Protein AF-A0A6I7NA90-F1 (afdb_monomer_lite)

Sequence (227 aa):
MLLPWTHQANHTLISDLLDDAAPRELIRLARLEPLLSAELITAANRLDPDDNGFDCLSVETALRQLGAASSLRLTQQLLGTRPVLNEPALVSLARKLTEQQTLLAKALTRHSAEMQASADVVRAAVSLSCIGELSVLCAIQNFINYGQHPDAAELPGLLKKYASEYGNQLKIRLKLPFPLRQLIGALFVLPKTQVHKDQIIMRIAALETGLSDNPSELVQLKRQIGQ

Radius of gyration: 17.65 Å; chains: 1; bounding box: 50×37×46 Å

Secondary structure (DSSP, 8-state):
----BS-HHHHHHHHHHGGG--HHHHHHHHHH-HHHHHHHHHHHTTS-SS-S-----SHHHHHHHHHHHHHHHHHHHHHHHSPBP-SHHHHHHHHHHHHHHHHHHHHHHHTGGG-SS-HHHHHHHHHTTTHHHHHHHHHHHHHHHTT----TTTHHHHHHHHHHHHHHHHHHHTT--HHHHHHHHHHH---SS---HHHHHHHHHHHHTTSS--HHHHHHHHHHHT-

Structure (mmCIF, N/CA/C/O backbone):
data_AF-A0A6I7NA90-F1
#
_entry.id   AF-A0A6I7NA90-F1
#
loop_
_atom_site.group_PDB
_atom_site.id
_atom_site.type_symbol
_atom_site.label_atom_id
_atom_site.label_alt_id
_atom_site.label_comp_id
_atom_site.label_asym_id
_atom_site.label_entity_id
_atom_site.label_seq_id
_atom_site.pdbx_PDB_ins_code
_atom_site.Cartn_x
_atom_site.Cartn_y
_atom_site.Cartn_z
_atom_site.occupancy
_atom_site.B_iso_or_equiv
_atom_site.auth_seq_id
_atom_site.auth_comp_id
_atom_site.auth_asym_id
_atom_site.auth_atom_id
_atom_site.pdbx_PDB_model_num
ATOM 1 N N . MET A 1 1 ? 4.470 -11.180 -8.366 1.00 62.78 1 MET A N 1
ATOM 2 C CA . MET A 1 1 ? 3.513 -10.249 -7.734 1.00 62.78 1 MET A CA 1
ATOM 3 C C . MET A 1 1 ? 3.334 -9.072 -8.678 1.00 62.78 1 MET A C 1
ATOM 5 O O . MET A 1 1 ? 4.317 -8.660 -9.279 1.00 62.78 1 MET A O 1
ATOM 9 N N . LEU A 1 2 ? 2.107 -8.591 -8.859 1.00 84.75 2 LEU A N 1
ATOM 10 C CA . LEU A 1 2 ? 1.766 -7.592 -9.873 1.00 84.75 2 LEU A CA 1
ATOM 11 C C . LEU A 1 2 ? 1.626 -6.209 -9.228 1.00 84.75 2 LEU A C 1
ATOM 13 O O . LEU A 1 2 ? 0.532 -5.679 -9.187 1.00 84.75 2 LEU A O 1
ATOM 17 N N . LEU A 1 3 ? 2.690 -5.645 -8.656 1.00 93.06 3 LEU A N 1
ATOM 18 C CA . LEU A 1 3 ? 2.708 -4.217 -8.306 1.00 93.06 3 LEU A CA 1
ATOM 19 C C . LEU A 1 3 ? 3.852 -3.547 -9.068 1.00 93.06 3 LEU A C 1
ATOM 21 O O . LEU A 1 3 ? 4.922 -4.157 -9.173 1.00 93.06 3 LEU A O 1
ATOM 25 N N . PRO A 1 4 ? 3.639 -2.346 -9.627 1.00 95.69 4 PRO A N 1
ATOM 26 C CA . PRO A 1 4 ? 4.673 -1.626 -10.343 1.00 95.69 4 PRO A CA 1
ATOM 27 C C . PRO A 1 4 ? 5.391 -0.648 -9.404 1.00 95.69 4 PRO A C 1
ATOM 29 O O . PRO A 1 4 ? 4.882 -0.309 -8.333 1.00 95.69 4 PRO A O 1
ATOM 32 N N . TRP A 1 5 ? 6.537 -0.139 -9.838 1.00 95.50 5 TRP A N 1
ATOM 33 C CA . TRP A 1 5 ? 7.051 1.121 -9.306 1.00 95.50 5 TRP A CA 1
ATOM 34 C C . TRP A 1 5 ? 6.184 2.264 -9.832 1.00 95.50 5 TRP A C 1
ATOM 36 O O . TRP A 1 5 ? 5.933 2.349 -11.040 1.00 95.50 5 TRP A O 1
ATOM 46 N N . THR A 1 6 ? 5.690 3.113 -8.931 1.00 91.38 6 THR A N 1
ATOM 47 C CA . THR A 1 6 ? 4.667 4.113 -9.282 1.00 91.38 6 THR A CA 1
ATOM 48 C C . THR A 1 6 ? 5.242 5.316 -10.024 1.00 91.38 6 THR A C 1
ATOM 50 O O . THR A 1 6 ? 4.579 5.869 -10.903 1.00 91.38 6 THR A O 1
ATOM 53 N N . HIS A 1 7 ? 6.489 5.682 -9.719 1.00 88.38 7 HIS A N 1
ATOM 54 C CA . HIS A 1 7 ? 7.184 6.808 -10.329 1.00 88.38 7 HIS A CA 1
ATOM 55 C C . HIS A 1 7 ? 8.626 6.441 -10.694 1.00 88.38 7 HIS A C 1
ATOM 57 O O . HIS A 1 7 ? 9.384 5.959 -9.853 1.00 88.38 7 HIS A O 1
ATOM 63 N N . GLN A 1 8 ? 9.044 6.764 -11.923 1.00 90.38 8 GLN A N 1
ATOM 64 C CA . GLN A 1 8 ? 10.434 6.588 -12.365 1.00 90.38 8 GLN A CA 1
ATOM 65 C C . GLN A 1 8 ? 11.430 7.319 -11.456 1.00 90.38 8 GLN A C 1
ATOM 67 O O . GLN A 1 8 ? 12.479 6.774 -11.138 1.00 90.38 8 GLN A O 1
ATOM 72 N N . ALA A 1 9 ? 11.077 8.515 -10.979 1.00 87.88 9 ALA A N 1
ATOM 73 C CA . ALA A 1 9 ? 11.925 9.282 -10.070 1.00 87.88 9 ALA A CA 1
ATOM 74 C C . ALA A 1 9 ? 12.187 8.548 -8.746 1.00 87.88 9 ALA A C 1
ATOM 76 O O . ALA A 1 9 ? 13.313 8.551 -8.261 1.00 87.88 9 ALA A O 1
ATOM 77 N N . ASN A 1 10 ? 11.173 7.886 -8.182 1.00 88.00 10 ASN A N 1
ATOM 78 C CA . ASN A 1 10 ? 11.336 7.101 -6.962 1.00 88.00 10 ASN A CA 1
ATOM 79 C C . ASN A 1 10 ? 12.145 5.827 -7.225 1.00 88.00 10 ASN A C 1
ATOM 81 O O . ASN A 1 10 ? 12.983 5.475 -6.405 1.00 88.00 10 ASN A O 1
ATOM 85 N N . HIS A 1 11 ? 11.934 5.158 -8.366 1.00 91.25 11 HIS A N 1
ATOM 86 C CA . HIS A 1 11 ? 12.733 3.993 -8.770 1.00 91.25 11 HIS A CA 1
ATOM 87 C C . HIS A 1 11 ? 14.224 4.340 -8.871 1.00 91.25 11 HIS A C 1
ATOM 89 O O . HIS A 1 11 ? 15.045 3.667 -8.253 1.00 91.25 11 HIS A O 1
ATOM 95 N N . THR A 1 12 ? 14.557 5.437 -9.558 1.00 90.31 12 THR A N 1
ATOM 96 C CA . THR A 1 12 ? 15.931 5.945 -9.669 1.00 90.31 12 THR A CA 1
ATOM 97 C C . THR A 1 12 ? 16.487 6.363 -8.309 1.00 90.31 12 THR A C 1
ATOM 99 O O . THR A 1 12 ? 17.549 5.894 -7.924 1.00 90.31 12 THR A O 1
ATOM 102 N N . LEU A 1 13 ? 15.732 7.142 -7.527 1.00 87.88 13 LEU A N 1
ATOM 103 C CA . LEU A 1 13 ? 16.136 7.557 -6.180 1.00 87.88 13 LEU A CA 1
ATOM 104 C C . LEU A 1 13 ? 16.454 6.362 -5.275 1.00 87.88 13 LEU A C 1
ATOM 106 O O . LEU A 1 13 ? 17.427 6.389 -4.533 1.00 87.88 13 LEU A O 1
ATOM 110 N N . ILE A 1 14 ? 15.626 5.317 -5.317 1.00 87.69 14 ILE A N 1
ATOM 111 C CA . ILE A 1 14 ? 15.854 4.094 -4.547 1.00 87.69 14 ILE A CA 1
ATOM 112 C C . ILE A 1 14 ? 17.108 3.390 -5.063 1.00 87.69 14 ILE A C 1
ATOM 114 O O . ILE A 1 14 ? 17.947 3.018 -4.254 1.00 87.69 14 ILE A O 1
ATOM 118 N N . SER A 1 15 ? 17.263 3.242 -6.379 1.00 88.56 15 SER A N 1
ATOM 119 C CA . SER A 1 15 ? 18.450 2.625 -6.980 1.00 88.56 15 SER A CA 1
ATOM 120 C C . SER A 1 15 ? 19.747 3.304 -6.540 1.00 88.56 15 SER A C 1
ATOM 122 O O . SER A 1 15 ? 20.683 2.610 -6.157 1.00 88.56 15 SER A O 1
ATOM 124 N N . ASP A 1 16 ? 19.783 4.635 -6.543 1.00 87.19 16 ASP A N 1
ATOM 125 C CA . ASP A 1 16 ? 20.988 5.412 -6.236 1.00 87.19 16 ASP A CA 1
ATOM 126 C C . ASP A 1 16 ? 21.360 5.372 -4.746 1.00 87.19 16 ASP A C 1
ATOM 128 O O . ASP A 1 16 ? 22.525 5.511 -4.385 1.00 87.19 16 ASP A O 1
ATOM 132 N N . LEU A 1 17 ? 20.372 5.202 -3.863 1.00 83.12 17 LEU A N 1
ATOM 133 C CA . LEU A 1 17 ? 20.575 5.271 -2.415 1.00 83.12 17 LEU A CA 1
ATOM 134 C C . LEU A 1 17 ? 20.867 3.918 -1.760 1.00 83.12 17 LEU A C 1
ATOM 136 O O . LEU A 1 17 ? 21.278 3.894 -0.601 1.00 83.12 17 LEU A O 1
ATOM 140 N N . LEU A 1 18 ? 20.615 2.798 -2.444 1.00 79.19 18 LEU A N 1
ATOM 141 C CA . LEU A 1 18 ? 20.608 1.477 -1.809 1.00 79.19 18 LEU A CA 1
ATOM 142 C C . LEU A 1 18 ? 21.973 1.025 -1.287 1.00 79.19 18 LEU A C 1
ATOM 144 O O . LEU A 1 18 ? 22.004 0.367 -0.251 1.00 79.19 18 LEU A O 1
ATOM 148 N N . ASP A 1 19 ? 23.074 1.377 -1.945 1.00 69.94 19 ASP A N 1
ATOM 149 C CA . ASP A 1 19 ? 24.389 0.826 -1.590 1.00 69.94 19 ASP A CA 1
ATOM 150 C C . ASP A 1 19 ? 24.858 1.234 -0.175 1.00 69.94 19 ASP A C 1
ATOM 152 O O . ASP A 1 19 ? 25.564 0.459 0.466 1.00 69.94 19 ASP A O 1
ATOM 156 N N . ASP A 1 20 ? 24.357 2.357 0.369 1.00 70.00 20 ASP A N 1
ATOM 157 C CA . ASP A 1 20 ? 24.701 2.884 1.705 1.00 70.00 20 ASP A CA 1
ATOM 158 C C . ASP A 1 20 ? 23.472 3.296 2.558 1.00 70.00 20 ASP A C 1
ATOM 160 O O . ASP A 1 20 ? 23.582 4.052 3.533 1.00 70.00 20 ASP A O 1
ATOM 164 N N . ALA A 1 21 ? 22.263 2.832 2.217 1.00 74.31 21 ALA A N 1
ATOM 165 C CA . ALA A 1 21 ? 21.035 3.309 2.860 1.00 74.31 21 ALA A CA 1
ATOM 166 C C . ALA A 1 21 ? 20.964 2.969 4.362 1.00 74.31 21 ALA A C 1
ATOM 168 O O . ALA A 1 21 ? 20.783 1.818 4.771 1.00 74.31 21 ALA A O 1
ATOM 169 N N . ALA A 1 22 ? 20.969 4.001 5.212 1.00 79.19 22 ALA A N 1
ATOM 170 C CA . ALA A 1 22 ? 20.632 3.849 6.624 1.00 79.19 22 ALA A CA 1
ATOM 171 C C . ALA A 1 22 ? 19.176 3.344 6.798 1.00 79.19 22 ALA A C 1
ATOM 173 O O . ALA A 1 22 ? 18.300 3.691 6.002 1.00 79.19 22 ALA A O 1
ATOM 174 N N . PRO A 1 23 ? 18.834 2.622 7.886 1.00 76.50 23 PRO A N 1
ATOM 175 C CA . PRO A 1 23 ? 17.478 2.093 8.096 1.00 76.50 23 PRO A CA 1
ATOM 176 C C . PRO A 1 23 ? 16.355 3.140 8.028 1.00 76.50 23 PRO A C 1
ATOM 178 O O . PRO A 1 23 ? 15.259 2.853 7.551 1.00 76.50 23 PRO A O 1
ATOM 181 N N . ARG A 1 24 ? 16.619 4.375 8.480 1.00 83.25 24 ARG A N 1
ATOM 182 C CA . ARG A 1 24 ? 15.657 5.489 8.391 1.00 83.25 24 ARG A CA 1
ATOM 183 C C . ARG A 1 24 ? 15.353 5.878 6.946 1.00 83.25 24 ARG A C 1
ATOM 185 O O . ARG A 1 24 ? 14.222 6.257 6.650 1.00 83.25 24 ARG A O 1
ATOM 192 N N . GLU A 1 25 ? 16.341 5.756 6.070 1.00 86.88 25 GLU A N 1
ATOM 193 C CA . GLU A 1 25 ? 16.185 6.048 4.654 1.00 86.88 25 GLU A CA 1
ATOM 194 C C . GLU A 1 25 ? 15.336 4.976 3.972 1.00 86.88 25 GLU A C 1
ATOM 196 O O . GLU A 1 25 ? 14.386 5.309 3.271 1.00 86.88 25 GLU A O 1
ATOM 201 N N . LEU A 1 26 ? 15.544 3.696 4.299 1.00 87.19 26 LEU A N 1
ATOM 202 C CA . LEU A 1 26 ? 14.676 2.614 3.822 1.00 87.19 26 LEU A CA 1
ATOM 203 C C . LEU A 1 26 ? 13.211 2.797 4.252 1.00 87.19 26 LEU A C 1
ATOM 205 O O . LEU A 1 26 ? 12.315 2.582 3.439 1.00 87.19 26 LEU A O 1
ATOM 209 N N . ILE A 1 27 ? 12.948 3.254 5.486 1.00 91.75 27 ILE A N 1
ATOM 210 C CA . ILE A 1 27 ? 11.581 3.599 5.926 1.00 91.75 27 ILE A CA 1
ATOM 211 C C . ILE A 1 27 ? 11.006 4.703 5.033 1.00 91.75 27 ILE A C 1
ATOM 213 O O . ILE A 1 27 ? 9.873 4.595 4.563 1.00 91.75 27 ILE A O 1
ATOM 217 N N . ARG A 1 28 ? 11.772 5.776 4.801 1.00 90.25 28 ARG A N 1
ATOM 218 C CA . ARG A 1 28 ? 11.338 6.910 3.976 1.00 90.25 28 ARG A CA 1
ATOM 219 C C . ARG A 1 28 ? 10.989 6.453 2.561 1.00 90.25 28 ARG A C 1
ATOM 221 O O . ARG A 1 28 ? 9.909 6.781 2.083 1.00 90.25 28 ARG A O 1
ATOM 228 N N . LEU A 1 29 ? 11.862 5.671 1.931 1.00 88.81 29 LEU A N 1
ATOM 229 C CA . LEU A 1 29 ? 11.676 5.139 0.582 1.00 88.81 29 LEU A CA 1
ATOM 230 C C . LEU A 1 29 ? 10.459 4.212 0.500 1.00 88.81 29 LEU A C 1
ATOM 232 O O . LEU A 1 29 ? 9.610 4.368 -0.373 1.00 88.81 29 LEU A O 1
ATOM 236 N N . ALA A 1 30 ? 10.312 3.299 1.456 1.00 91.88 30 ALA A N 1
ATOM 237 C CA . ALA A 1 30 ? 9.182 2.382 1.498 1.00 91.88 30 ALA A CA 1
ATOM 238 C C . ALA A 1 30 ? 7.838 3.091 1.702 1.00 91.88 30 ALA A C 1
ATOM 240 O O . ALA A 1 30 ? 6.838 2.670 1.125 1.00 91.88 30 ALA A O 1
ATOM 241 N N . ARG A 1 31 ? 7.802 4.197 2.456 1.00 90.25 31 ARG A N 1
ATOM 242 C CA . ARG A 1 31 ? 6.597 5.031 2.614 1.00 90.25 31 ARG A CA 1
ATOM 243 C C . ARG A 1 31 ? 6.181 5.753 1.328 1.00 90.25 31 ARG A C 1
ATOM 245 O O . ARG A 1 31 ? 5.022 6.145 1.234 1.00 90.25 31 ARG A O 1
ATOM 252 N N . LEU A 1 32 ? 7.099 5.952 0.382 1.00 87.00 32 LEU A N 1
ATOM 253 C CA . LEU A 1 32 ? 6.813 6.576 -0.915 1.00 87.00 32 LEU A CA 1
ATOM 254 C C . LEU A 1 32 ? 6.297 5.576 -1.953 1.00 87.00 32 LEU A C 1
ATOM 256 O O . LEU A 1 32 ? 5.638 5.986 -2.901 1.00 87.00 32 LEU A O 1
ATOM 260 N N . GLU A 1 33 ? 6.583 4.284 -1.779 1.00 92.94 33 GLU A N 1
ATOM 261 C CA . GLU A 1 33 ? 6.286 3.255 -2.775 1.00 92.94 33 GLU A CA 1
ATOM 262 C C . GLU A 1 33 ? 5.397 2.141 -2.201 1.00 92.94 33 GLU A C 1
ATOM 264 O O . GLU A 1 33 ? 5.873 1.299 -1.427 1.00 92.94 33 GLU A O 1
ATOM 269 N N . PRO A 1 34 ? 4.115 2.061 -2.616 1.00 94.31 34 PRO A N 1
ATOM 270 C CA . PRO A 1 34 ? 3.195 1.004 -2.191 1.00 94.31 34 PRO A CA 1
ATOM 271 C C . PRO A 1 34 ? 3.720 -0.411 -2.455 1.00 94.31 34 PRO A C 1
ATOM 273 O O . PRO A 1 34 ? 3.506 -1.306 -1.639 1.00 94.31 34 PRO A O 1
ATOM 276 N N . LEU A 1 35 ? 4.452 -0.605 -3.560 1.00 95.06 35 LEU A N 1
ATOM 277 C CA . LEU A 1 35 ? 5.147 -1.853 -3.882 1.00 95.06 35 LEU A CA 1
ATOM 278 C C . LEU A 1 35 ? 6.092 -2.279 -2.747 1.00 95.06 35 LEU A C 1
ATOM 280 O O . LEU A 1 35 ? 6.027 -3.415 -2.276 1.00 95.06 35 LEU A O 1
ATOM 284 N N . LEU A 1 36 ? 6.950 -1.361 -2.302 1.00 94.69 36 LEU A N 1
ATOM 285 C CA . LEU A 1 36 ? 7.955 -1.646 -1.286 1.00 94.69 36 LEU A CA 1
ATOM 286 C C . LEU A 1 36 ? 7.313 -1.810 0.098 1.00 94.69 36 LEU A C 1
ATOM 288 O O . LEU A 1 36 ? 7.648 -2.749 0.818 1.00 94.69 36 LEU A O 1
ATOM 292 N N . SER A 1 37 ? 6.329 -0.966 0.431 1.00 95.44 37 SER A N 1
ATOM 293 C CA . SER A 1 37 ? 5.504 -1.123 1.637 1.00 95.44 37 SER A CA 1
ATOM 294 C C . SER A 1 37 ? 4.868 -2.516 1.719 1.00 95.44 37 SER A C 1
ATOM 296 O O . SER A 1 37 ? 4.980 -3.193 2.742 1.00 95.44 37 SER A O 1
ATOM 298 N N . ALA A 1 38 ? 4.221 -2.959 0.635 1.00 95.50 38 ALA A N 1
ATOM 299 C CA . ALA A 1 38 ? 3.529 -4.241 0.572 1.00 95.50 38 ALA A CA 1
ATOM 300 C C . ALA A 1 38 ? 4.491 -5.419 0.751 1.00 95.50 38 ALA A C 1
ATOM 302 O O . ALA A 1 38 ? 4.221 -6.309 1.556 1.00 95.50 38 ALA A O 1
ATOM 303 N N . GLU A 1 39 ? 5.606 -5.431 0.018 1.00 95.31 39 GLU A N 1
ATOM 304 C CA . GLU A 1 39 ? 6.559 -6.546 0.030 1.00 95.31 39 GLU A CA 1
ATOM 305 C C . GLU A 1 39 ? 7.322 -6.640 1.352 1.00 95.31 39 GLU A C 1
ATOM 307 O O . GLU A 1 39 ? 7.506 -7.747 1.850 1.00 95.31 39 GLU A O 1
ATOM 312 N N . LEU A 1 40 ? 7.703 -5.518 1.974 1.00 95.44 40 LEU A N 1
ATOM 313 C CA . LEU A 1 40 ? 8.349 -5.537 3.293 1.00 95.44 40 LEU A CA 1
ATOM 314 C C . LEU A 1 40 ? 7.414 -6.110 4.361 1.00 95.44 40 LEU A C 1
ATOM 316 O O . LEU A 1 40 ? 7.795 -7.034 5.076 1.00 95.44 40 LEU A O 1
ATOM 320 N N . ILE A 1 41 ? 6.174 -5.616 4.430 1.00 95.19 41 ILE A N 1
ATOM 321 C CA . ILE A 1 41 ? 5.160 -6.133 5.362 1.00 95.19 41 ILE A CA 1
ATOM 322 C C . ILE A 1 41 ? 4.897 -7.622 5.098 1.00 95.19 41 ILE A C 1
ATOM 324 O O . ILE A 1 41 ? 4.843 -8.426 6.027 1.00 95.19 41 ILE A O 1
ATOM 328 N N . THR A 1 42 ? 4.777 -8.010 3.828 1.00 93.88 42 THR A N 1
ATOM 329 C CA . THR A 1 42 ? 4.560 -9.406 3.421 1.00 93.88 42 THR A CA 1
ATOM 330 C C . THR A 1 42 ? 5.726 -10.304 3.825 1.00 93.88 42 THR A C 1
ATOM 332 O O . THR A 1 42 ? 5.507 -11.403 4.327 1.00 93.88 42 THR A O 1
ATOM 335 N N . ALA A 1 43 ? 6.964 -9.869 3.587 1.00 94.00 43 ALA A N 1
ATOM 336 C CA . ALA A 1 43 ? 8.162 -10.633 3.906 1.00 94.00 43 ALA A CA 1
ATOM 337 C C . ALA A 1 43 ? 8.321 -10.810 5.418 1.00 94.00 43 ALA A C 1
ATOM 339 O O . ALA A 1 43 ? 8.608 -11.915 5.868 1.00 94.00 43 ALA A O 1
ATOM 340 N N . ALA A 1 44 ? 8.069 -9.755 6.195 1.00 93.12 44 ALA A N 1
ATOM 341 C CA . ALA A 1 44 ? 8.105 -9.807 7.652 1.00 93.12 44 ALA A CA 1
ATOM 342 C C . ALA A 1 44 ? 7.073 -10.806 8.207 1.00 93.12 44 ALA A C 1
ATOM 344 O O . ALA A 1 44 ? 7.426 -11.702 8.965 1.00 93.12 44 ALA A O 1
ATOM 345 N N . ASN A 1 45 ? 5.837 -10.758 7.702 1.00 90.81 45 ASN A N 1
ATOM 346 C CA . ASN A 1 45 ? 4.758 -11.698 8.038 1.00 90.81 45 ASN A CA 1
ATOM 347 C C . ASN A 1 45 ? 4.973 -13.140 7.522 1.00 90.81 45 ASN A C 1
ATOM 349 O O . ASN A 1 45 ? 4.106 -13.997 7.686 1.00 90.81 45 ASN A O 1
ATOM 353 N N . ARG A 1 46 ? 6.083 -13.424 6.833 1.00 88.38 46 ARG A N 1
ATOM 354 C CA . ARG A 1 46 ? 6.461 -14.776 6.388 1.00 88.38 46 ARG A CA 1
ATOM 355 C C . ARG A 1 46 ? 7.646 -15.353 7.160 1.00 88.38 46 ARG A C 1
ATOM 357 O O . ARG A 1 46 ? 7.958 -16.516 6.924 1.00 88.38 46 ARG A O 1
ATOM 364 N N . LEU A 1 47 ? 8.305 -14.568 8.015 1.00 84.56 47 LEU A N 1
ATOM 365 C CA . LEU A 1 47 ? 9.455 -15.034 8.795 1.00 84.56 47 LEU A CA 1
ATOM 366 C C . LEU A 1 47 ? 9.067 -16.101 9.819 1.00 84.56 47 LEU A C 1
ATOM 368 O O . LEU A 1 47 ? 9.829 -17.045 10.001 1.00 84.56 47 LEU A O 1
ATOM 372 N N . ASP A 1 48 ? 7.894 -15.962 10.435 1.00 71.31 48 ASP A N 1
ATOM 373 C CA . ASP A 1 48 ? 7.357 -16.930 11.385 1.00 71.31 48 ASP A CA 1
ATOM 374 C C . ASP A 1 48 ? 5.996 -17.438 10.881 1.00 71.31 48 ASP A C 1
ATOM 376 O O . ASP A 1 48 ? 4.990 -16.738 10.991 1.00 71.31 48 ASP A O 1
ATOM 380 N N . PRO A 1 49 ? 5.959 -18.591 10.192 1.00 62.72 49 PRO A N 1
ATOM 381 C CA . PRO A 1 49 ? 4.721 -19.155 9.670 1.00 62.72 49 PRO A CA 1
ATOM 382 C C . PRO A 1 49 ? 3.866 -19.848 10.741 1.00 62.72 49 PRO A C 1
ATOM 384 O O . PRO A 1 49 ? 2.707 -20.142 10.441 1.00 62.72 49 PRO A O 1
ATOM 387 N N . ASP A 1 50 ? 4.423 -20.117 11.928 1.00 61.78 50 ASP A N 1
ATOM 388 C CA . ASP A 1 50 ? 3.746 -20.824 13.022 1.00 61.78 50 ASP A CA 1
ATOM 389 C C . ASP A 1 50 ? 2.967 -19.857 13.929 1.00 61.78 50 ASP A C 1
ATOM 391 O O . ASP A 1 50 ? 1.991 -20.253 14.576 1.00 61.78 50 ASP A O 1
ATOM 395 N N . ASP A 1 51 ? 3.333 -18.572 13.918 1.00 57.16 51 ASP A N 1
ATOM 396 C CA . ASP A 1 51 ? 2.517 -17.510 14.488 1.00 57.16 51 ASP A CA 1
ATOM 397 C C . ASP A 1 51 ? 1.337 -17.197 13.549 1.00 57.16 51 ASP A C 1
ATOM 399 O O . ASP A 1 51 ? 1.455 -16.543 12.510 1.00 57.16 51 ASP A O 1
ATOM 403 N N . ASN A 1 52 ? 0.149 -17.700 13.896 1.00 54.53 52 ASN A N 1
ATOM 404 C CA . ASN A 1 52 ? -1.097 -17.410 13.175 1.00 54.53 52 ASN A CA 1
ATOM 405 C C . ASN A 1 52 ? -1.462 -15.904 13.184 1.00 54.53 52 ASN A C 1
ATOM 407 O O . ASN A 1 52 ? -2.416 -15.499 12.506 1.00 54.53 52 ASN A O 1
ATOM 411 N N . GLY A 1 53 ? -0.734 -15.078 13.943 1.00 54.19 53 GLY A N 1
ATOM 412 C CA . GLY A 1 53 ? -0.780 -13.625 13.901 1.00 54.19 53 GLY A CA 1
ATOM 413 C C . GLY A 1 53 ? 0.144 -13.067 12.822 1.00 54.19 53 GLY A C 1
ATOM 414 O O . GLY A 1 53 ? 1.334 -12.859 13.032 1.00 54.19 53 GLY A O 1
ATOM 415 N N . PHE A 1 54 ? -0.398 -12.752 11.642 1.00 66.88 54 PHE A N 1
ATOM 416 C CA . PHE A 1 54 ? 0.262 -11.778 10.769 1.00 66.88 54 PHE A CA 1
ATOM 417 C C . PHE A 1 54 ? 0.246 -10.419 11.487 1.00 66.88 54 PHE A C 1
ATOM 419 O O . PHE A 1 54 ? -0.686 -9.638 11.308 1.00 66.88 54 PHE A O 1
ATOM 426 N N . ASP A 1 55 ? 1.243 -10.159 12.330 1.00 83.44 55 ASP A N 1
ATOM 427 C CA . ASP A 1 55 ? 1.248 -9.030 13.269 1.00 83.44 55 ASP A CA 1
ATOM 428 C C . ASP A 1 55 ? 2.055 -7.832 12.764 1.00 83.44 55 ASP A C 1
ATOM 430 O O . ASP A 1 55 ? 2.014 -6.736 13.333 1.00 83.44 55 ASP A O 1
ATOM 434 N N . CYS A 1 56 ? 2.779 -7.987 11.655 1.00 92.81 56 CYS A N 1
ATOM 435 C CA . CYS A 1 56 ? 3.502 -6.880 11.057 1.00 92.81 56 CYS A CA 1
ATOM 436 C C . CYS A 1 56 ? 2.530 -5.954 10.316 1.00 92.81 56 CYS A C 1
ATOM 438 O O . CYS A 1 56 ? 2.176 -6.191 9.162 1.00 92.81 56 CYS A O 1
ATOM 440 N N . LEU A 1 57 ? 2.081 -4.897 10.996 1.00 94.31 57 LEU A N 1
ATOM 441 C CA . LEU A 1 57 ? 1.087 -3.942 10.488 1.00 94.31 57 LEU A CA 1
ATOM 442 C C . LEU A 1 57 ? 1.689 -2.719 9.769 1.00 94.31 57 LEU A C 1
ATOM 444 O O . LEU A 1 57 ? 0.937 -1.899 9.243 1.00 94.31 57 LEU A O 1
ATOM 448 N N . SER A 1 58 ? 3.015 -2.548 9.776 1.00 95.88 58 SER A N 1
ATOM 449 C CA . SER A 1 58 ? 3.671 -1.356 9.226 1.00 95.88 58 SER A CA 1
ATOM 450 C C . SER A 1 58 ? 5.081 -1.632 8.703 1.00 95.88 58 SER A C 1
ATOM 452 O O . SER A 1 58 ? 5.717 -2.629 9.047 1.00 95.88 58 SER A O 1
ATOM 454 N N . VAL A 1 59 ? 5.589 -0.715 7.880 1.00 96.00 59 VAL A N 1
ATOM 455 C CA . VAL A 1 59 ? 6.932 -0.793 7.288 1.00 96.00 59 VAL A CA 1
ATOM 456 C C . VAL A 1 59 ? 8.025 -0.691 8.358 1.00 96.00 59 VAL A C 1
ATOM 458 O O . VAL A 1 59 ? 9.058 -1.347 8.269 1.00 96.00 59 VAL A O 1
ATOM 461 N N . GLU A 1 60 ? 7.799 0.112 9.391 1.00 94.69 60 GLU A N 1
ATOM 462 C CA . GLU A 1 60 ? 8.713 0.324 10.513 1.00 94.69 60 GLU A CA 1
ATOM 463 C C . GLU A 1 60 ? 8.910 -0.972 11.300 1.00 94.69 60 GLU A C 1
ATOM 465 O O . GLU A 1 60 ? 10.041 -1.341 11.623 1.00 94.69 60 GLU A O 1
ATOM 470 N N . THR A 1 61 ? 7.815 -1.686 11.568 1.00 94.06 61 THR A N 1
ATOM 471 C CA . THR A 1 61 ? 7.859 -3.011 12.192 1.00 94.06 61 THR A CA 1
ATOM 472 C C . THR A 1 61 ? 8.507 -4.028 11.254 1.00 94.06 61 THR A C 1
ATOM 474 O O . THR A 1 61 ? 9.355 -4.797 11.703 1.00 94.06 61 THR A O 1
ATOM 477 N N . ALA A 1 62 ? 8.203 -3.980 9.952 1.00 95.06 62 ALA A N 1
ATOM 478 C CA . ALA A 1 62 ? 8.780 -4.889 8.963 1.00 95.06 62 ALA A CA 1
ATOM 479 C C . ALA A 1 62 ? 10.304 -4.762 8.879 1.00 95.06 62 ALA A C 1
ATOM 481 O O . ALA A 1 62 ? 11.011 -5.759 8.983 1.00 95.06 62 ALA A O 1
ATOM 482 N N . LEU A 1 63 ? 10.822 -3.537 8.763 1.00 93.81 63 LEU A N 1
ATOM 483 C CA . LEU A 1 63 ? 12.261 -3.262 8.722 1.00 93.81 63 LEU A CA 1
ATOM 484 C C . LEU A 1 63 ? 12.966 -3.681 10.015 1.00 93.81 63 LEU A C 1
ATOM 486 O O . LEU A 1 63 ? 14.090 -4.177 9.962 1.00 93.81 63 LEU A O 1
ATOM 490 N N . ARG A 1 64 ? 12.310 -3.519 11.172 1.00 92.44 64 ARG A N 1
ATOM 491 C CA . ARG A 1 64 ? 12.846 -3.973 12.462 1.00 92.44 64 ARG A CA 1
ATOM 492 C C . ARG A 1 64 ? 12.939 -5.499 12.538 1.00 92.44 64 ARG A C 1
ATOM 494 O O . ARG A 1 64 ? 13.950 -6.000 13.010 1.00 92.44 64 ARG A O 1
ATOM 501 N N . GLN A 1 65 ? 11.910 -6.212 12.078 1.00 92.62 65 GLN A N 1
ATOM 502 C CA . GLN A 1 65 ? 11.856 -7.680 12.095 1.00 92.62 65 GLN A CA 1
ATOM 503 C C . GLN A 1 65 ? 12.793 -8.314 11.057 1.00 92.62 65 GLN A C 1
ATOM 505 O O . GLN A 1 65 ? 13.516 -9.253 11.368 1.00 92.62 65 GLN A O 1
ATOM 510 N N . LEU A 1 66 ? 12.813 -7.786 9.829 1.00 92.69 66 LEU A N 1
ATOM 511 C CA . LEU A 1 66 ? 13.648 -8.295 8.735 1.00 92.69 66 LEU A CA 1
ATOM 512 C C . LEU A 1 66 ? 15.132 -7.948 8.910 1.00 92.69 66 LEU A C 1
ATOM 514 O O . LEU A 1 66 ? 16.003 -8.671 8.420 1.00 92.69 66 LEU A O 1
ATOM 518 N N . GLY A 1 67 ? 15.418 -6.817 9.556 1.00 91.31 67 GLY A N 1
ATOM 519 C CA . GLY A 1 67 ? 16.745 -6.217 9.596 1.00 91.31 67 GLY A CA 1
ATOM 520 C C . GLY A 1 67 ? 17.132 -5.535 8.277 1.00 91.31 67 GLY A C 1
ATOM 521 O O . GLY A 1 67 ? 16.524 -5.741 7.220 1.00 91.31 67 GLY A O 1
ATOM 522 N N . ALA A 1 68 ? 18.178 -4.705 8.340 1.00 88.50 68 ALA A N 1
ATOM 523 C CA . ALA A 1 68 ? 18.620 -3.880 7.213 1.00 88.50 68 ALA A CA 1
ATOM 524 C C . ALA A 1 68 ? 19.038 -4.721 5.996 1.00 88.50 68 ALA A C 1
ATOM 526 O O . ALA A 1 68 ? 18.555 -4.477 4.895 1.00 88.50 68 ALA A O 1
ATOM 527 N N . ALA A 1 69 ? 19.858 -5.758 6.197 1.00 89.12 69 ALA A N 1
ATOM 528 C CA . ALA A 1 69 ? 20.388 -6.577 5.105 1.00 89.12 69 ALA A CA 1
ATOM 529 C C . ALA A 1 69 ? 19.290 -7.302 4.302 1.00 89.12 69 ALA A C 1
ATOM 531 O O . ALA A 1 69 ? 19.291 -7.268 3.072 1.00 89.12 69 ALA A O 1
ATOM 532 N N . SER A 1 70 ? 18.319 -7.930 4.977 1.00 92.31 70 SER A N 1
ATOM 533 C CA . SER A 1 70 ? 17.214 -8.620 4.295 1.00 92.31 70 SER A CA 1
ATOM 534 C C . SER A 1 70 ? 16.293 -7.643 3.568 1.00 92.31 70 SER A C 1
ATOM 536 O O . SER A 1 70 ? 15.848 -7.933 2.458 1.00 92.31 70 SER A O 1
ATOM 538 N N . SER A 1 71 ? 16.038 -6.480 4.169 1.00 93.62 71 SER A N 1
ATOM 539 C CA . SER A 1 71 ? 15.205 -5.433 3.570 1.00 93.62 71 SER A CA 1
ATOM 540 C C . SER A 1 71 ? 15.869 -4.814 2.339 1.00 93.62 71 SER A C 1
ATOM 542 O O . SER A 1 71 ? 15.210 -4.592 1.322 1.00 93.62 71 SER A O 1
ATOM 544 N N . LEU A 1 72 ? 17.187 -4.603 2.396 1.00 91.44 72 LEU A N 1
ATOM 545 C CA . LEU A 1 72 ? 17.992 -4.114 1.281 1.00 91.44 72 LEU A CA 1
ATOM 546 C C . LEU A 1 72 ? 17.967 -5.095 0.108 1.00 91.44 72 LEU A C 1
ATOM 548 O O . LEU A 1 72 ? 17.604 -4.721 -1.006 1.00 91.44 72 LEU A O 1
ATOM 552 N N . ARG A 1 73 ? 18.255 -6.372 0.383 1.00 92.12 73 ARG A N 1
ATOM 553 C CA . ARG A 1 73 ? 18.228 -7.441 -0.621 1.00 92.12 73 ARG A CA 1
ATOM 554 C C . ARG A 1 73 ? 16.859 -7.557 -1.292 1.00 92.12 73 ARG A C 1
ATOM 556 O O . ARG A 1 73 ? 16.786 -7.698 -2.510 1.00 92.12 73 ARG A O 1
ATOM 563 N N . LEU A 1 74 ? 15.775 -7.479 -0.515 1.00 94.12 74 LEU A N 1
ATOM 564 C CA . LEU A 1 74 ? 14.420 -7.478 -1.066 1.00 94.12 74 LEU A CA 1
ATOM 565 C C . LEU A 1 74 ? 14.204 -6.275 -1.991 1.00 94.12 74 LEU A C 1
ATOM 567 O O . LEU A 1 74 ? 13.701 -6.439 -3.097 1.00 94.12 74 LEU A O 1
ATOM 571 N N . THR A 1 75 ? 14.620 -5.081 -1.572 1.00 93.75 75 THR A N 1
ATOM 572 C CA . THR A 1 75 ? 14.468 -3.865 -2.382 1.00 93.75 75 THR A CA 1
ATOM 573 C C . THR A 1 75 ? 15.241 -3.963 -3.702 1.00 93.75 75 THR A C 1
ATOM 575 O O . THR A 1 75 ? 14.666 -3.710 -4.759 1.00 93.75 75 THR A O 1
ATOM 578 N N . GLN A 1 76 ? 16.496 -4.425 -3.668 1.00 92.31 76 GLN A N 1
ATOM 579 C CA . GLN A 1 76 ? 17.317 -4.668 -4.863 1.00 92.31 76 GLN A CA 1
ATOM 580 C C . GLN A 1 76 ? 16.661 -5.682 -5.812 1.00 92.31 76 GLN A C 1
ATOM 582 O O . GLN A 1 76 ? 16.571 -5.450 -7.018 1.00 92.31 76 GLN A O 1
ATOM 587 N N . GLN A 1 77 ? 16.124 -6.780 -5.271 1.00 94.56 77 GLN A N 1
ATOM 588 C CA . GLN A 1 77 ? 15.385 -7.758 -6.068 1.00 94.56 77 GLN A CA 1
ATOM 589 C C . GLN A 1 77 ? 14.171 -7.117 -6.757 1.00 94.56 77 GLN A C 1
ATOM 591 O O . GLN A 1 77 ? 13.905 -7.391 -7.929 1.00 94.56 77 GLN A O 1
ATOM 596 N N . LEU A 1 78 ? 13.415 -6.267 -6.058 1.00 94.81 78 LEU A N 1
ATOM 597 C CA . LEU A 1 78 ? 12.243 -5.599 -6.627 1.00 94.81 78 LEU A CA 1
ATOM 598 C C . LEU A 1 78 ? 12.620 -4.591 -7.718 1.00 94.81 78 LEU A C 1
ATOM 600 O O . LEU A 1 78 ? 11.909 -4.512 -8.720 1.00 94.81 78 LEU A O 1
ATOM 604 N N . LEU A 1 79 ? 13.736 -3.869 -7.573 1.00 93.50 79 LEU A N 1
ATOM 605 C CA . LEU A 1 79 ? 14.220 -2.941 -8.603 1.00 93.50 79 LEU A CA 1
ATOM 606 C C . LEU A 1 79 ? 14.492 -3.651 -9.930 1.00 93.50 79 LEU A C 1
ATOM 608 O O . LEU A 1 79 ? 14.163 -3.103 -10.979 1.00 93.50 79 LEU A O 1
ATOM 612 N N . GLY A 1 80 ? 15.050 -4.865 -9.876 1.00 91.75 80 GLY A N 1
ATOM 613 C CA . GLY A 1 80 ? 15.385 -5.653 -11.065 1.00 91.75 80 GLY A CA 1
ATOM 614 C C . GLY A 1 80 ? 14.245 -6.509 -11.627 1.00 91.75 80 GLY A C 1
ATOM 615 O O . GLY A 1 80 ? 14.373 -7.033 -12.729 1.00 91.75 80 GLY A O 1
ATOM 616 N N . THR A 1 81 ? 13.141 -6.693 -10.893 1.00 93.25 81 THR A N 1
ATOM 617 C CA . THR A 1 81 ? 12.080 -7.652 -11.278 1.00 93.25 81 THR A CA 1
ATOM 618 C C . THR A 1 81 ? 10.695 -7.045 -11.461 1.00 93.25 81 THR A C 1
ATOM 620 O O . THR A 1 81 ? 9.799 -7.721 -11.975 1.00 93.25 81 THR A O 1
ATOM 623 N N . ARG A 1 82 ? 10.468 -5.805 -11.019 1.00 93.75 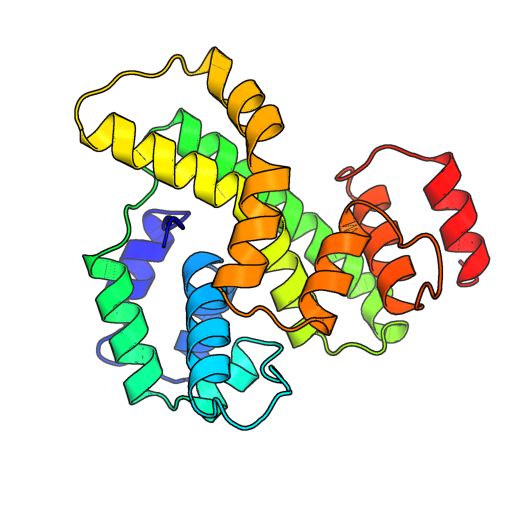82 ARG A N 1
ATOM 624 C CA . ARG A 1 82 ? 9.168 -5.133 -11.134 1.00 93.75 82 ARG A CA 1
ATOM 625 C C . ARG A 1 82 ? 9.227 -4.049 -12.210 1.00 93.75 82 ARG A C 1
ATOM 627 O O . ARG A 1 82 ? 10.204 -3.304 -12.248 1.00 93.75 82 ARG A O 1
ATOM 634 N N . PRO A 1 83 ? 8.193 -3.928 -13.062 1.00 95.19 83 PRO A N 1
ATOM 635 C CA . PRO A 1 83 ? 8.156 -2.877 -14.066 1.00 95.19 83 PRO A CA 1
ATOM 636 C C . PRO A 1 83 ? 7.972 -1.513 -13.399 1.00 95.19 83 PRO A C 1
ATOM 638 O O . PRO A 1 83 ? 7.318 -1.394 -12.358 1.00 95.19 83 PRO A O 1
ATOM 641 N N . VAL A 1 84 ? 8.499 -0.481 -14.046 1.00 96.38 84 VAL A N 1
ATOM 642 C CA . VAL A 1 84 ? 8.178 0.913 -13.734 1.00 96.38 84 VAL A CA 1
ATOM 643 C C . VAL A 1 84 ? 7.062 1.369 -14.665 1.00 96.38 84 VAL A C 1
ATOM 645 O O . VAL A 1 84 ? 7.091 1.052 -15.855 1.00 96.38 84 VAL A O 1
ATOM 648 N N . LEU A 1 85 ? 6.068 2.088 -14.136 1.00 97.00 85 LEU A N 1
ATOM 649 C CA . LEU A 1 85 ? 5.076 2.740 -14.989 1.00 97.00 85 LEU A CA 1
ATOM 650 C C . LEU A 1 85 ? 5.762 3.835 -15.813 1.00 97.00 85 LEU A C 1
ATOM 652 O O . LEU A 1 85 ? 6.336 4.767 -15.250 1.00 97.00 85 LEU A O 1
ATOM 656 N N . ASN A 1 86 ? 5.694 3.718 -17.136 1.00 95.88 86 ASN A N 1
ATOM 657 C CA . ASN A 1 86 ? 6.306 4.663 -18.070 1.00 95.88 86 ASN A CA 1
ATOM 658 C C . ASN A 1 86 ? 5.333 5.155 -19.153 1.00 95.88 86 ASN A C 1
ATOM 660 O O . ASN A 1 86 ? 5.540 6.242 -19.688 1.00 95.88 86 ASN A O 1
ATOM 664 N N . GLU A 1 87 ? 4.244 4.427 -19.413 1.00 96.06 87 GLU A N 1
ATOM 665 C CA . GLU A 1 87 ? 3.204 4.867 -20.340 1.00 96.06 87 GLU A CA 1
ATOM 666 C C . GLU A 1 87 ? 2.490 6.110 -19.772 1.00 96.06 87 GLU A C 1
ATOM 668 O O . GLU A 1 87 ? 1.923 6.029 -18.672 1.00 96.06 87 GLU A O 1
ATOM 673 N N . PRO A 1 88 ? 2.455 7.254 -20.489 1.00 95.50 88 PRO A N 1
ATOM 674 C CA . PRO A 1 88 ? 1.908 8.509 -19.970 1.00 95.50 88 PRO A CA 1
ATOM 675 C C . PRO A 1 88 ? 0.495 8.403 -19.385 1.00 95.50 88 PRO A C 1
ATOM 677 O O . PRO A 1 88 ? 0.206 8.998 -18.341 1.00 95.50 88 PRO A O 1
ATOM 680 N N . ALA A 1 89 ? -0.385 7.618 -20.013 1.00 95.81 89 ALA A N 1
ATOM 681 C CA . ALA A 1 89 ? -1.743 7.412 -19.515 1.00 95.81 89 ALA A CA 1
ATOM 682 C C . ALA A 1 89 ? -1.763 6.660 -18.169 1.00 95.81 89 ALA A C 1
ATOM 684 O O . ALA A 1 89 ? -2.497 7.049 -17.255 1.00 95.81 89 ALA A O 1
ATOM 685 N N . LEU A 1 90 ? -0.917 5.634 -18.006 1.00 97.19 90 LEU A N 1
ATOM 686 C CA . LEU A 1 90 ? -0.800 4.872 -16.758 1.00 97.19 90 LEU A CA 1
ATOM 687 C C . LEU A 1 90 ? -0.162 5.706 -15.646 1.00 97.19 90 LEU A C 1
ATOM 689 O O . LEU A 1 90 ? -0.655 5.697 -14.519 1.00 97.19 90 LEU A O 1
ATOM 693 N N . VAL A 1 91 ? 0.882 6.475 -15.967 1.00 96.88 91 VAL A N 1
ATOM 694 C CA . VAL A 1 91 ? 1.532 7.403 -15.027 1.00 96.88 91 VAL A CA 1
ATOM 695 C C . VAL A 1 91 ? 0.539 8.460 -14.535 1.00 96.88 91 VAL A C 1
ATOM 697 O O . VAL A 1 91 ? 0.487 8.757 -13.342 1.00 96.88 91 VAL A O 1
ATOM 700 N N . SER A 1 92 ? -0.298 8.998 -15.427 1.00 96.06 92 SER A N 1
ATOM 701 C CA . SER A 1 92 ? -1.348 9.958 -15.068 1.00 96.06 92 SER A CA 1
ATOM 702 C C . SER A 1 92 ? -2.383 9.358 -14.110 1.00 96.06 92 SER A C 1
ATOM 704 O O . SER A 1 92 ? -2.768 10.004 -13.134 1.00 96.06 92 SER A O 1
ATOM 706 N N . LEU A 1 93 ? -2.803 8.109 -14.339 1.00 96.62 93 LEU A N 1
ATOM 707 C CA . LEU A 1 93 ? -3.710 7.395 -13.437 1.00 96.62 93 LEU A CA 1
ATOM 708 C C . LEU A 1 93 ? -3.060 7.112 -12.078 1.00 96.62 93 LEU A C 1
ATOM 710 O O . LEU A 1 93 ? -3.670 7.404 -11.052 1.00 96.62 93 LEU A O 1
ATOM 714 N N . ALA A 1 94 ? -1.820 6.618 -12.055 1.00 96.25 94 ALA A N 1
ATOM 715 C CA . ALA A 1 94 ? -1.083 6.373 -10.815 1.00 96.25 94 ALA A CA 1
ATOM 716 C C . ALA A 1 94 ? -0.910 7.655 -9.991 1.00 96.25 94 ALA A C 1
ATOM 718 O O . ALA A 1 94 ? -1.159 7.651 -8.789 1.00 96.25 94 ALA A O 1
ATOM 719 N N . ARG A 1 95 ? -0.593 8.783 -10.641 1.00 95.62 95 ARG A N 1
ATOM 720 C CA . ARG A 1 95 ? -0.496 10.088 -9.978 1.00 95.62 95 ARG A CA 1
ATOM 721 C C . ARG A 1 95 ? -1.798 10.487 -9.282 1.00 95.62 95 ARG A C 1
ATOM 723 O O . ARG A 1 95 ? -1.745 10.927 -8.140 1.00 95.62 95 ARG A O 1
ATOM 730 N N . LYS A 1 96 ? -2.957 10.292 -9.922 1.00 95.75 96 LYS A N 1
ATOM 731 C CA . LYS A 1 96 ? -4.265 10.568 -9.296 1.00 95.75 96 LYS A CA 1
ATOM 732 C C . LYS A 1 96 ? -4.493 9.712 -8.047 1.00 95.75 96 LYS A C 1
ATOM 734 O O . LYS A 1 96 ? -5.024 10.209 -7.058 1.00 95.75 96 LYS A O 1
ATOM 739 N N . LEU A 1 97 ? -4.065 8.446 -8.066 1.00 95.44 97 LEU A N 1
ATOM 740 C CA . LEU A 1 97 ? -4.130 7.573 -6.888 1.00 95.44 97 LEU A CA 1
ATOM 741 C C . LEU A 1 97 ? -3.233 8.104 -5.758 1.00 95.44 97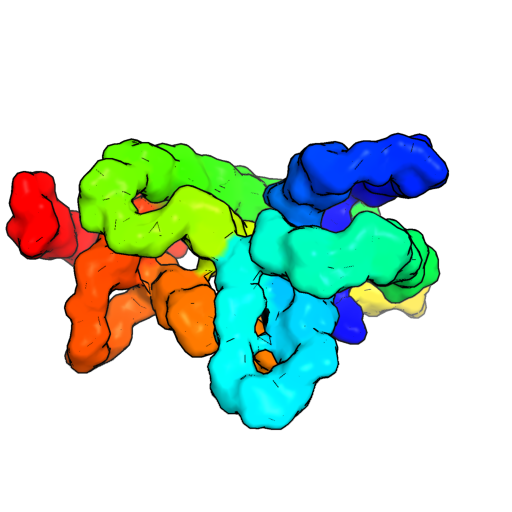 LEU A C 1
ATOM 743 O O . LEU A 1 97 ? -3.694 8.222 -4.624 1.00 95.44 97 LEU A O 1
ATOM 747 N N . THR A 1 98 ? -1.994 8.494 -6.066 1.00 94.25 98 THR A N 1
ATOM 748 C CA . THR A 1 98 ? -1.049 9.072 -5.094 1.00 94.25 98 THR A CA 1
ATOM 749 C C . THR A 1 98 ? -1.554 10.400 -4.512 1.00 94.25 98 THR A C 1
ATOM 751 O O . THR A 1 98 ? -1.430 10.658 -3.310 1.00 94.25 98 THR A O 1
ATOM 754 N N . GLU A 1 99 ? -2.168 11.251 -5.338 1.00 95.81 99 GLU A N 1
ATOM 755 C CA . GLU A 1 99 ? -2.818 12.494 -4.908 1.00 95.81 99 GLU A CA 1
ATOM 756 C C . GLU A 1 99 ? -3.964 12.194 -3.926 1.00 95.81 99 GLU A C 1
ATOM 758 O O . GLU A 1 99 ? -4.009 12.777 -2.839 1.00 95.81 99 GLU A O 1
ATOM 763 N N . GLN A 1 100 ? -4.824 11.217 -4.236 1.00 96.62 100 GLN A N 1
ATOM 764 C CA . GLN A 1 100 ? -5.903 10.790 -3.341 1.00 96.62 100 GLN A CA 1
ATOM 765 C C . GLN A 1 100 ? -5.372 10.235 -2.010 1.00 96.62 100 GLN A C 1
ATOM 767 O O . GLN A 1 100 ? -5.873 10.593 -0.943 1.00 96.62 100 GLN A O 1
ATOM 772 N N . GLN A 1 101 ? -4.321 9.411 -2.040 1.00 96.31 101 GLN A N 1
ATOM 773 C CA . GLN A 1 101 ? -3.654 8.910 -0.831 1.00 96.31 101 GLN A CA 1
ATOM 774 C C . GLN A 1 101 ? -3.072 10.042 0.018 1.00 96.31 101 GLN A C 1
ATOM 776 O O . GLN A 1 101 ? -3.155 10.011 1.246 1.00 96.31 101 GLN A O 1
ATOM 781 N N . THR A 1 102 ? -2.528 11.077 -0.621 1.00 96.19 102 THR A N 1
ATOM 782 C CA . THR A 1 102 ? -2.011 12.262 0.070 1.00 96.19 102 THR A CA 1
ATOM 783 C C . THR A 1 102 ? -3.131 13.031 0.771 1.00 96.19 102 THR A C 1
ATOM 785 O O . THR A 1 102 ? -2.961 13.458 1.917 1.00 96.19 102 THR A O 1
ATOM 788 N N . LEU A 1 103 ? -4.287 13.196 0.119 1.00 97.88 103 LEU A N 1
ATOM 789 C CA . LEU A 1 103 ? -5.466 13.818 0.728 1.00 97.88 103 LEU A CA 1
ATOM 790 C C . LEU A 1 103 ? -5.968 13.006 1.928 1.00 97.88 103 LEU A C 1
ATOM 792 O O . LEU A 1 103 ? -6.191 13.581 2.996 1.00 97.88 103 LEU A O 1
ATOM 796 N N . LEU A 1 104 ? -6.061 11.680 1.787 1.00 97.88 104 LEU A N 1
ATOM 797 C CA . LEU A 1 104 ? -6.431 10.765 2.872 1.00 97.88 104 LEU A CA 1
ATOM 798 C C . LEU A 1 104 ? -5.473 10.869 4.058 1.00 97.88 104 LEU A C 1
ATOM 800 O O . LEU A 1 104 ? -5.916 11.043 5.190 1.00 97.88 104 LEU A O 1
ATOM 804 N N . ALA A 1 105 ? -4.162 10.817 3.814 1.00 96.94 105 ALA A N 1
ATOM 805 C CA . ALA A 1 105 ? -3.156 10.914 4.868 1.00 96.94 105 ALA A CA 1
ATOM 806 C C . ALA A 1 105 ? -3.253 12.245 5.632 1.00 96.94 105 ALA A C 1
ATOM 808 O O . ALA A 1 105 ? -3.174 12.266 6.863 1.00 96.94 105 ALA A O 1
ATOM 809 N N . LYS A 1 106 ? -3.478 13.358 4.919 1.00 97.69 106 LYS A N 1
ATOM 810 C CA . LYS A 1 106 ? -3.705 14.674 5.536 1.00 97.69 106 LYS A CA 1
ATOM 811 C C . LYS A 1 106 ? -4.981 14.694 6.375 1.00 97.69 106 LYS A C 1
ATOM 813 O O . LYS A 1 106 ? -4.961 15.239 7.475 1.00 97.69 106 LYS A O 1
ATOM 818 N N . ALA A 1 107 ? -6.070 14.102 5.884 1.00 97.62 107 ALA A N 1
ATOM 819 C CA . ALA A 1 107 ? -7.322 14.011 6.628 1.00 97.62 107 ALA A CA 1
ATOM 820 C C . ALA A 1 107 ? -7.178 13.177 7.903 1.00 97.62 107 ALA A C 1
ATOM 822 O O . ALA A 1 107 ? -7.518 13.645 8.984 1.00 97.62 107 ALA A O 1
ATOM 823 N N . LEU A 1 108 ? -6.572 11.998 7.805 1.00 97.69 108 LEU A N 1
ATOM 824 C CA . LEU A 1 108 ? -6.350 11.106 8.942 1.00 97.69 108 LEU A CA 1
ATOM 825 C C . LEU A 1 108 ? -5.393 11.692 9.980 1.00 97.69 108 LEU A C 1
ATOM 827 O O . LEU A 1 1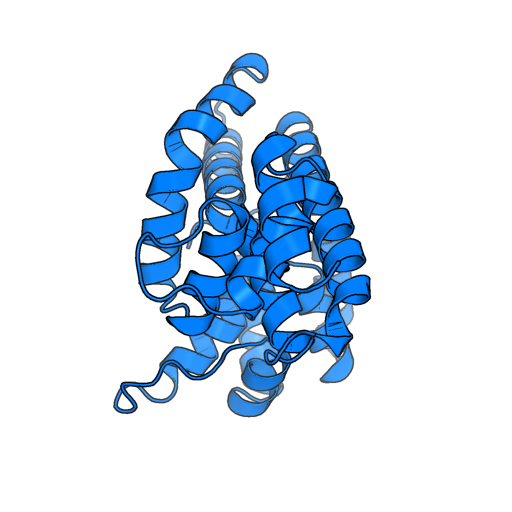08 ? -5.559 11.457 11.171 1.00 97.69 108 LEU A O 1
ATOM 831 N N . THR A 1 109 ? -4.439 12.524 9.557 1.00 96.81 109 THR A N 1
ATOM 832 C CA . THR A 1 109 ? -3.583 13.264 10.495 1.00 96.81 109 THR A CA 1
ATOM 833 C C . THR A 1 109 ? -4.404 14.207 11.383 1.00 96.81 109 THR A C 1
ATOM 835 O O . THR A 1 109 ? -4.122 14.297 12.578 1.00 96.81 109 THR A O 1
ATOM 838 N N . ARG A 1 110 ? -5.451 14.859 10.850 1.00 95.31 110 ARG A N 1
ATOM 839 C CA . ARG A 1 110 ? -6.352 15.716 11.648 1.00 95.31 110 ARG A CA 1
ATOM 840 C C . ARG A 1 110 ? -7.140 14.926 12.693 1.00 95.31 110 ARG A C 1
ATOM 842 O O . ARG A 1 110 ? -7.376 15.443 13.775 1.00 95.31 110 ARG A O 1
ATOM 849 N N . HIS A 1 111 ? -7.482 13.677 12.385 1.00 94.81 111 HIS A N 1
ATOM 850 C CA . HIS A 1 111 ? -8.231 12.781 13.274 1.00 94.81 111 HIS A CA 1
ATOM 851 C C . HIS A 1 111 ? -7.330 11.904 14.160 1.00 94.81 111 HIS A C 1
ATOM 853 O O . HIS A 1 111 ? -7.821 11.057 14.899 1.00 94.81 111 HIS A O 1
ATOM 859 N N . SER A 1 112 ? -6.006 12.090 14.112 1.00 93.88 112 SER A N 1
ATOM 860 C CA . SER A 1 112 ? -5.041 11.177 14.746 1.00 93.88 112 SER A CA 1
ATOM 861 C C . SER A 1 112 ? -5.202 11.042 16.264 1.00 93.88 112 SER A C 1
ATOM 863 O O . SER A 1 112 ? -5.007 9.952 16.790 1.00 93.88 112 SER A O 1
ATOM 865 N N . ALA A 1 113 ? -5.615 12.106 16.960 1.00 93.38 113 ALA A N 1
ATOM 866 C CA . ALA A 1 113 ? -5.864 12.082 18.405 1.00 93.38 113 ALA A CA 1
ATOM 867 C C . ALA A 1 113 ? -7.053 11.186 18.803 1.00 93.38 113 ALA A C 1
ATOM 869 O O . ALA A 1 113 ? -7.176 10.782 19.957 1.00 93.38 113 ALA A O 1
ATOM 870 N N . GLU A 1 114 ? -7.940 10.883 17.857 1.00 93.38 114 GLU A N 1
ATOM 871 C CA . GLU A 1 114 ? -9.135 10.079 18.089 1.00 93.38 114 GLU A CA 1
ATOM 872 C C . GLU A 1 114 ? -8.943 8.602 17.742 1.00 93.38 114 GLU A C 1
ATOM 874 O O . GLU A 1 114 ? -9.796 7.792 18.127 1.00 93.38 114 GLU A O 1
ATOM 879 N N . MET A 1 115 ? -7.857 8.273 17.033 1.00 94.94 115 MET A N 1
ATOM 880 C CA . MET A 1 115 ? -7.533 6.928 16.566 1.00 94.94 115 MET A CA 1
ATOM 881 C C . MET A 1 115 ? -6.769 6.128 17.622 1.00 94.94 115 MET A C 1
ATOM 883 O O . MET A 1 115 ? -5.912 6.655 18.329 1.00 94.94 115 MET A O 1
ATOM 887 N N . GLN A 1 116 ? -7.055 4.830 17.698 1.00 95.38 116 GLN A N 1
ATOM 888 C CA . GLN A 1 116 ? -6.290 3.876 18.505 1.00 95.38 116 GLN A CA 1
ATOM 889 C C . GLN A 1 116 ? -5.098 3.311 17.725 1.00 95.38 116 GLN A C 1
ATOM 891 O O . GLN A 1 116 ? -4.027 3.093 18.293 1.00 95.38 116 GLN A O 1
ATOM 896 N N . ALA A 1 117 ? -5.265 3.080 16.421 1.00 95.38 117 ALA A N 1
ATOM 897 C CA . ALA A 1 117 ? -4.194 2.661 15.532 1.00 95.38 117 ALA A CA 1
ATOM 898 C C . ALA A 1 117 ? -3.064 3.698 15.497 1.00 95.38 117 ALA A C 1
ATOM 900 O O . ALA A 1 117 ? -3.293 4.905 15.396 1.00 95.38 117 ALA A O 1
ATOM 901 N N . SER A 1 118 ? -1.818 3.219 15.523 1.00 95.69 118 SER A N 1
ATOM 902 C CA . SER A 1 118 ? -0.659 4.102 15.415 1.00 95.69 118 SER A CA 1
ATOM 903 C C . SER A 1 118 ? -0.587 4.763 14.034 1.00 95.69 118 SER A C 1
ATOM 905 O O . SER A 1 118 ? -1.043 4.212 13.027 1.00 95.69 118 SER A O 1
ATOM 907 N N . ALA A 1 119 ? 0.060 5.929 13.962 1.00 95.69 119 ALA A N 1
ATOM 908 C CA . ALA A 1 119 ? 0.240 6.662 12.707 1.00 95.69 119 ALA A CA 1
ATOM 909 C C . ALA A 1 119 ? 0.922 5.823 11.607 1.00 95.69 119 ALA A C 1
ATOM 911 O O . ALA A 1 119 ? 0.645 6.009 10.423 1.00 95.69 119 ALA A O 1
ATOM 912 N N . ASP A 1 120 ? 1.793 4.893 11.993 1.00 95.94 120 ASP A N 1
ATOM 913 C CA . ASP A 1 120 ? 2.493 3.987 11.082 1.00 95.94 120 ASP A CA 1
ATOM 914 C C . ASP A 1 120 ? 1.545 2.950 10.457 1.00 95.94 120 ASP A C 1
ATOM 916 O O . ASP A 1 120 ? 1.592 2.714 9.248 1.00 95.94 120 ASP A O 1
ATOM 920 N N . VAL A 1 121 ? 0.613 2.400 11.244 1.00 96.62 121 VAL A N 1
ATOM 921 C CA . VAL A 1 121 ? -0.424 1.475 10.753 1.00 96.62 121 VAL A CA 1
ATOM 922 C C . VAL A 1 121 ? -1.410 2.196 9.837 1.00 96.62 121 VAL A C 1
ATOM 924 O O . VAL A 1 121 ? -1.743 1.699 8.761 1.00 96.62 121 VAL A O 1
ATOM 927 N N . VAL A 1 122 ? -1.840 3.400 10.220 1.00 97.44 122 VAL A N 1
ATOM 928 C CA . VAL A 1 122 ? -2.735 4.226 9.396 1.00 97.44 122 VAL A CA 1
ATOM 929 C C . VAL A 1 122 ? -2.073 4.573 8.061 1.00 97.44 122 VAL A C 1
ATOM 931 O O . VAL A 1 122 ? -2.694 4.460 7.004 1.00 97.44 122 VAL A O 1
ATOM 934 N N . ARG A 1 123 ? -0.782 4.921 8.075 1.00 96.69 123 ARG A N 1
ATOM 935 C CA . ARG A 1 123 ? -0.006 5.187 6.858 1.00 96.69 123 ARG A CA 1
ATOM 936 C C . ARG A 1 123 ? 0.101 3.956 5.964 1.00 96.69 123 ARG A C 1
ATOM 938 O O . ARG A 1 123 ? -0.083 4.086 4.755 1.00 96.69 123 ARG A O 1
ATOM 945 N N . ALA A 1 124 ? 0.360 2.781 6.537 1.00 96.75 124 ALA A N 1
ATOM 946 C CA . ALA A 1 124 ? 0.373 1.528 5.789 1.00 96.75 124 ALA A CA 1
ATOM 947 C C . ALA A 1 124 ? -0.997 1.250 5.147 1.00 96.75 124 ALA A C 1
ATOM 949 O O . ALA A 1 124 ? -1.059 0.922 3.964 1.00 96.75 124 ALA A O 1
ATOM 950 N N . ALA A 1 125 ? -2.099 1.464 5.876 1.00 97.44 125 ALA A N 1
ATOM 951 C CA . ALA A 1 125 ? -3.449 1.294 5.341 1.00 97.44 125 ALA A CA 1
ATOM 952 C C . ALA A 1 125 ? -3.721 2.240 4.157 1.00 97.44 125 ALA A C 1
ATOM 954 O O . ALA A 1 125 ? -4.224 1.810 3.121 1.00 97.44 125 ALA A O 1
ATOM 955 N N . VAL A 1 126 ? -3.341 3.516 4.266 1.00 97.38 126 VAL A N 1
ATOM 956 C CA . VAL A 1 126 ? -3.500 4.490 3.173 1.00 97.38 126 VAL A CA 1
ATOM 957 C C . VAL A 1 126 ? -2.642 4.116 1.962 1.00 97.38 126 VAL A C 1
ATOM 959 O O . VAL A 1 126 ? -3.165 4.064 0.848 1.00 97.38 126 VAL A O 1
ATOM 962 N N . SER A 1 127 ? -1.359 3.798 2.167 1.00 94.94 127 SER A N 1
ATOM 963 C CA . SER A 1 127 ? -0.426 3.391 1.101 1.00 94.94 127 SER A CA 1
ATOM 964 C C . SER A 1 127 ? -0.920 2.152 0.344 1.00 94.94 127 SER A C 1
ATOM 966 O O . SER A 1 127 ? -0.826 2.071 -0.879 1.00 94.94 127 SER A O 1
ATOM 968 N N . LEU A 1 128 ? -1.541 1.210 1.056 1.00 95.56 128 LEU A N 1
ATOM 969 C CA . LEU A 1 128 ? -2.024 -0.050 0.491 1.00 95.56 128 LEU A CA 1
ATOM 970 C C . LEU A 1 128 ? -3.500 -0.011 0.056 1.00 95.56 128 LEU A C 1
ATOM 972 O O . LEU A 1 128 ? -4.064 -1.041 -0.328 1.00 95.56 128 LEU A O 1
ATOM 976 N N . SER A 1 129 ? -4.140 1.160 0.095 1.00 95.50 129 SER A N 1
ATOM 977 C CA . SER A 1 129 ? -5.556 1.300 -0.264 1.00 95.50 129 SER A CA 1
ATOM 978 C C . SER A 1 129 ? -5.835 1.075 -1.751 1.00 95.50 129 SER A C 1
ATOM 980 O O . SER A 1 129 ? -6.876 0.510 -2.075 1.00 95.50 129 SER A O 1
ATOM 982 N N . CYS A 1 130 ? -4.888 1.422 -2.630 1.00 94.19 130 CYS A N 1
ATOM 983 C CA . CYS A 1 130 ? -5.032 1.349 -4.088 1.00 94.19 130 CYS A CA 1
ATOM 984 C C . CYS A 1 130 ? -4.259 0.187 -4.744 1.00 94.19 130 CYS A C 1
ATOM 986 O O . CYS A 1 130 ? -3.954 0.222 -5.938 1.00 94.19 130 CYS A O 1
ATOM 988 N N . ILE A 1 131 ? -3.894 -0.858 -3.985 1.00 94.31 131 ILE A N 1
ATOM 989 C CA . ILE A 1 131 ? -3.081 -1.959 -4.539 1.00 94.31 131 ILE A CA 1
ATOM 990 C C . ILE A 1 131 ? -3.784 -2.704 -5.678 1.00 94.31 131 ILE A C 1
ATOM 992 O O . ILE A 1 131 ? -3.112 -3.256 -6.540 1.00 94.31 131 ILE A O 1
ATOM 996 N N . GLY A 1 132 ? -5.120 -2.714 -5.704 1.00 95.44 132 GLY A N 1
ATOM 997 C CA . GLY A 1 132 ? -5.884 -3.323 -6.791 1.00 95.44 132 GLY A CA 1
ATOM 998 C C . GLY A 1 132 ? -5.716 -2.553 -8.097 1.00 95.44 132 GLY A C 1
ATOM 999 O O . GLY A 1 132 ? -5.397 -3.136 -9.130 1.00 95.44 132 GLY A O 1
ATOM 1000 N N . GLU A 1 133 ? -5.865 -1.233 -8.036 1.00 96.69 133 GLU A N 1
ATOM 1001 C CA . GLU A 1 133 ? -5.690 -0.314 -9.154 1.00 96.69 133 GLU A CA 1
ATOM 1002 C C . GLU A 1 133 ? -4.250 -0.357 -9.662 1.00 96.69 133 GLU A C 1
ATOM 1004 O O . GLU A 1 133 ? -4.028 -0.553 -10.856 1.00 96.69 133 GLU A O 1
ATOM 1009 N N . LEU A 1 134 ? -3.267 -0.266 -8.760 1.00 96.81 134 LEU A N 1
ATOM 1010 C CA . LEU A 1 134 ? -1.849 -0.367 -9.113 1.00 96.81 134 LEU A CA 1
ATOM 1011 C C . LEU A 1 134 ? -1.520 -1.704 -9.777 1.00 96.81 134 LEU A C 1
ATOM 1013 O O . LEU A 1 134 ? -0.710 -1.749 -10.702 1.00 96.81 134 LEU A O 1
ATOM 1017 N N . SER A 1 135 ? -2.164 -2.793 -9.364 1.00 95.88 135 SER A N 1
ATOM 1018 C CA . SER A 1 135 ? -1.979 -4.083 -10.016 1.00 95.88 135 SER A CA 1
ATOM 1019 C C . SER A 1 135 ? -2.550 -4.171 -11.416 1.00 95.88 135 SER A C 1
ATOM 1021 O O . SER A 1 135 ? -1.914 -4.762 -12.289 1.00 95.88 135 SER A O 1
ATOM 1023 N N . VAL A 1 136 ? -3.717 -3.575 -11.648 1.00 96.69 136 VAL A N 1
ATOM 1024 C CA . VAL A 1 136 ? -4.274 -3.460 -12.999 1.00 96.69 136 VAL A CA 1
ATOM 1025 C C . VAL A 1 136 ? -3.331 -2.625 -13.869 1.00 96.69 136 VAL A C 1
ATOM 1027 O O . VAL A 1 136 ? -2.979 -3.060 -14.963 1.00 96.69 136 VAL A O 1
ATOM 1030 N N . LEU A 1 137 ? -2.823 -1.497 -13.359 1.00 97.12 137 LEU A N 1
ATOM 1031 C CA . LEU A 1 137 ? -1.830 -0.680 -14.066 1.00 97.12 137 LEU A CA 1
ATOM 1032 C C . LEU A 1 137 ? -0.541 -1.463 -14.366 1.00 97.12 137 LEU A C 1
ATOM 1034 O O . LEU A 1 137 ? -0.027 -1.381 -15.475 1.00 97.12 137 LEU A O 1
ATOM 1038 N N . CYS A 1 138 ? -0.047 -2.271 -13.424 1.00 96.81 138 CYS A N 1
ATOM 1039 C CA . CYS A 1 138 ? 1.114 -3.146 -13.623 1.00 96.81 138 CYS A CA 1
ATOM 1040 C C . CYS A 1 138 ? 0.883 -4.167 -14.745 1.00 96.81 138 CYS A C 1
ATOM 1042 O O . CYS A 1 138 ? 1.752 -4.371 -15.592 1.00 96.81 138 CYS A O 1
ATOM 1044 N N . ALA A 1 139 ? -0.290 -4.805 -14.768 1.00 95.56 139 ALA A N 1
ATOM 1045 C CA . ALA A 1 139 ? -0.646 -5.761 -15.810 1.00 95.56 139 ALA A CA 1
ATOM 1046 C C . ALA A 1 139 ? -0.693 -5.094 -17.194 1.00 95.56 139 ALA A C 1
ATOM 1048 O O . ALA A 1 139 ? -0.144 -5.639 -18.150 1.00 95.56 139 ALA A O 1
ATOM 1049 N N . ILE A 1 140 ? -1.275 -3.895 -17.285 1.00 96.25 140 ILE A N 1
ATOM 1050 C CA . ILE A 1 140 ? -1.356 -3.131 -18.535 1.00 96.25 140 ILE A CA 1
ATOM 1051 C C . ILE A 1 140 ? 0.034 -2.651 -18.976 1.00 96.25 140 ILE A C 1
ATOM 1053 O O . ILE A 1 140 ? 0.374 -2.787 -20.146 1.00 96.25 140 ILE A O 1
ATOM 1057 N N . GLN A 1 141 ? 0.879 -2.175 -18.056 1.00 96.69 141 GLN A N 1
ATOM 1058 C CA . GLN A 1 141 ? 2.262 -1.804 -18.373 1.00 96.69 141 GLN A CA 1
ATOM 1059 C C . GLN A 1 141 ? 3.050 -2.996 -18.929 1.00 96.69 141 GLN A C 1
ATOM 1061 O O . GLN A 1 141 ? 3.781 -2.848 -19.902 1.00 96.69 141 GLN A O 1
ATOM 1066 N N . ASN A 1 142 ? 2.888 -4.191 -18.354 1.00 95.88 142 ASN A N 1
ATOM 1067 C CA . ASN A 1 142 ? 3.517 -5.394 -18.899 1.00 95.88 142 ASN A CA 1
ATOM 1068 C C . ASN A 1 142 ? 2.974 -5.741 -20.291 1.00 95.88 142 ASN A C 1
ATOM 1070 O O . ASN A 1 142 ? 3.758 -6.072 -21.171 1.00 95.88 142 ASN A O 1
ATOM 1074 N N . PHE A 1 143 ? 1.660 -5.629 -20.515 1.00 95.56 143 PHE A N 1
ATOM 1075 C CA . PHE A 1 143 ? 1.045 -5.825 -21.832 1.00 95.56 143 PHE A CA 1
ATOM 1076 C C . PHE A 1 143 ? 1.659 -4.884 -22.884 1.00 95.56 143 PHE A C 1
ATOM 1078 O O . PHE A 1 143 ? 2.045 -5.337 -23.959 1.00 95.56 143 PHE A O 1
ATOM 1085 N N . ILE A 1 144 ? 1.864 -3.612 -22.530 1.00 96.25 144 ILE A N 1
ATOM 1086 C CA . ILE A 1 144 ? 2.555 -2.622 -23.372 1.00 96.25 144 ILE A CA 1
ATOM 1087 C C . ILE A 1 144 ? 4.018 -3.004 -23.608 1.00 96.25 144 ILE A C 1
ATOM 1089 O O . ILE A 1 144 ? 4.482 -2.981 -24.744 1.00 96.25 144 ILE A O 1
ATOM 1093 N N . ASN A 1 145 ? 4.738 -3.427 -22.566 1.00 95.00 145 ASN A N 1
ATOM 1094 C CA . ASN A 1 145 ? 6.129 -3.874 -22.689 1.00 95.00 145 ASN A CA 1
ATOM 1095 C C . ASN A 1 145 ? 6.275 -5.098 -23.621 1.00 95.00 145 ASN A C 1
ATOM 1097 O O . ASN A 1 145 ? 7.340 -5.297 -24.198 1.00 95.00 145 ASN A O 1
ATOM 1101 N N . TYR A 1 146 ? 5.210 -5.889 -23.805 1.00 96.12 146 TYR A N 1
ATOM 1102 C CA . TYR A 1 146 ? 5.124 -6.973 -24.793 1.00 96.12 146 TYR A CA 1
ATOM 1103 C C . TYR A 1 146 ? 4.654 -6.511 -26.191 1.00 96.12 146 TYR A C 1
ATOM 1105 O O . TYR A 1 146 ? 4.268 -7.337 -27.020 1.00 96.12 146 TYR A O 1
ATOM 1113 N N . GLY A 1 147 ? 4.689 -5.206 -26.472 1.00 96.44 147 GLY A N 1
ATOM 1114 C CA . GLY A 1 147 ? 4.409 -4.622 -27.788 1.00 96.44 147 GLY A CA 1
ATOM 1115 C C . GLY A 1 147 ? 2.927 -4.414 -28.095 1.00 96.44 147 GLY A C 1
ATOM 1116 O O . GLY A 1 147 ? 2.555 -4.309 -29.259 1.00 96.44 147 GLY A O 1
ATOM 1117 N N . GLN A 1 148 ? 2.071 -4.407 -27.074 1.00 96.75 148 GLN A N 1
ATOM 1118 C CA . GLN A 1 148 ? 0.630 -4.236 -27.246 1.00 96.75 148 GLN A CA 1
ATOM 1119 C C . GLN A 1 148 ? 0.213 -2.779 -27.019 1.00 96.75 148 GLN A C 1
ATOM 1121 O O . GLN A 1 148 ? 0.875 -2.032 -26.301 1.00 96.75 148 GLN A O 1
ATOM 1126 N N . HIS A 1 149 ? -0.919 -2.380 -27.597 1.00 94.00 149 HIS A N 1
ATOM 1127 C CA . HIS A 1 149 ? -1.384 -0.991 -27.581 1.00 94.00 149 HIS A CA 1
ATOM 1128 C C . HIS A 1 149 ? -2.837 -0.914 -27.090 1.00 94.00 149 HIS A C 1
ATOM 1130 O O . HIS A 1 149 ? -3.758 -0.946 -27.905 1.00 94.00 149 HIS A O 1
ATOM 1136 N N . PRO A 1 150 ? -3.070 -0.878 -25.764 1.00 93.12 150 PRO A N 1
ATOM 1137 C CA . PRO A 1 150 ? -4.412 -0.710 -25.218 1.00 93.12 150 PRO A CA 1
ATOM 1138 C C . PRO A 1 150 ? -4.941 0.698 -25.518 1.00 93.12 150 PRO A C 1
ATOM 1140 O O . PRO A 1 150 ? -4.179 1.666 -25.510 1.00 93.12 150 PRO A O 1
ATOM 1143 N N . ASP A 1 151 ? -6.252 0.828 -25.726 1.00 94.25 151 ASP A N 1
ATOM 1144 C CA . ASP A 1 151 ? -6.880 2.141 -25.857 1.00 94.25 151 ASP A CA 1
ATOM 1145 C C . ASP A 1 151 ? -6.840 2.880 -24.509 1.00 94.25 151 ASP A C 1
ATOM 1147 O O . ASP A 1 151 ? -7.384 2.426 -23.496 1.00 94.25 151 ASP A O 1
ATOM 1151 N N . ALA A 1 152 ? -6.200 4.051 -24.501 1.00 91.62 152 ALA A N 1
ATOM 1152 C CA . ALA A 1 152 ? -6.090 4.904 -23.327 1.00 91.62 152 ALA A CA 1
ATOM 1153 C C . ALA A 1 152 ? -7.463 5.315 -22.759 1.00 91.62 152 ALA A C 1
ATOM 1155 O O . ALA A 1 152 ? -7.593 5.505 -21.545 1.00 91.62 152 ALA A O 1
ATOM 1156 N N . ALA A 1 153 ? -8.491 5.426 -23.610 1.00 93.06 153 ALA A N 1
ATOM 1157 C CA . ALA A 1 153 ? -9.848 5.779 -23.202 1.00 93.06 153 ALA A CA 1
ATOM 1158 C C . ALA A 1 153 ? -10.530 4.672 -22.378 1.00 93.06 153 ALA A C 1
ATOM 1160 O O . ALA A 1 153 ? -11.380 4.966 -21.535 1.00 93.06 153 ALA A O 1
ATOM 1161 N N . GLU A 1 154 ? -10.131 3.410 -22.560 1.00 94.38 154 GLU A N 1
ATOM 1162 C CA . GLU A 1 154 ? -10.704 2.266 -21.843 1.00 94.38 154 GLU A CA 1
ATOM 1163 C C . GLU A 1 154 ? -10.075 2.045 -20.461 1.00 94.38 154 GLU A C 1
ATOM 1165 O O . GLU A 1 154 ? -10.691 1.418 -19.591 1.00 94.38 154 GLU A O 1
ATOM 1170 N N . LEU A 1 155 ? -8.873 2.583 -20.217 1.00 94.31 155 LEU A N 1
ATOM 1171 C CA . LEU A 1 155 ? -8.108 2.337 -18.990 1.00 94.31 155 LEU A CA 1
ATOM 1172 C C . LEU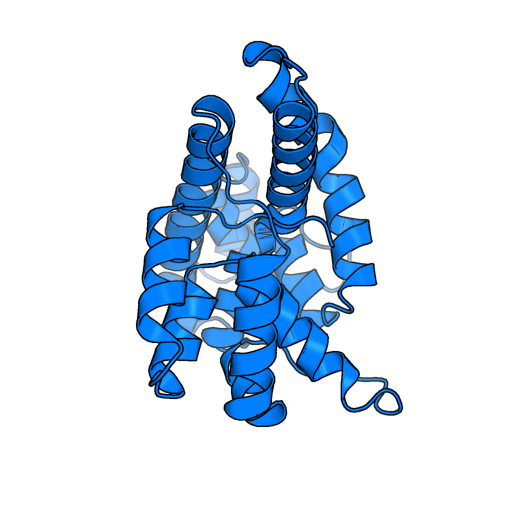 A 1 155 ? -8.909 2.619 -17.705 1.00 94.31 155 LEU A C 1
ATOM 1174 O O . LEU A 1 155 ? -8.934 1.744 -16.834 1.00 94.31 155 LEU A O 1
ATOM 1178 N N . PRO A 1 156 ? -9.624 3.756 -17.551 1.00 93.88 156 PRO A N 1
ATOM 1179 C CA . PRO A 1 156 ? -10.427 3.996 -16.349 1.00 93.88 156 PRO A CA 1
ATOM 1180 C C . PRO A 1 156 ? -11.524 2.940 -16.143 1.00 93.88 156 PRO A C 1
ATOM 1182 O O . PRO A 1 156 ? -11.814 2.551 -15.009 1.00 93.88 156 PRO A O 1
ATOM 1185 N N . GLY A 1 157 ? -12.113 2.443 -17.236 1.00 94.69 157 GLY A N 1
ATOM 1186 C CA . GLY A 1 157 ? -13.110 1.375 -17.214 1.00 94.69 157 GLY A CA 1
ATOM 1187 C C . GLY A 1 157 ? -12.521 0.040 -16.757 1.00 94.69 157 GLY A C 1
ATOM 1188 O O . GLY A 1 157 ? -13.129 -0.645 -15.932 1.00 94.69 157 GLY A O 1
ATOM 1189 N N . LEU A 1 158 ? -11.313 -0.301 -17.219 1.00 94.44 158 LEU A N 1
ATOM 1190 C CA . LEU A 1 158 ? -10.587 -1.499 -16.784 1.00 94.44 158 LEU A CA 1
ATOM 1191 C C . LEU A 1 158 ? -10.264 -1.453 -15.287 1.00 94.44 158 LEU A C 1
ATOM 1193 O O . LEU A 1 158 ? -10.483 -2.442 -14.585 1.00 94.44 158 LEU A O 1
ATOM 1197 N N . LEU A 1 159 ? -9.811 -0.303 -14.776 1.00 94.75 159 LEU A N 1
ATOM 1198 C CA . LEU A 1 159 ? -9.565 -0.120 -13.343 1.00 94.75 159 LEU A CA 1
ATOM 1199 C C . LEU A 1 159 ? -10.852 -0.344 -12.544 1.00 94.75 159 LEU A C 1
ATOM 1201 O O . LEU A 1 159 ? -10.872 -1.179 -11.641 1.00 94.75 159 LEU A O 1
ATOM 1205 N N . LYS A 1 160 ? -11.949 0.324 -12.920 1.00 93.44 160 LYS A N 1
ATOM 1206 C CA . LYS A 1 160 ? -13.248 0.174 -12.246 1.00 93.44 160 LYS A CA 1
ATOM 1207 C C . LYS A 1 160 ? -13.744 -1.274 -12.251 1.00 93.44 160 LYS A C 1
ATOM 1209 O O . LYS A 1 160 ? -14.333 -1.721 -11.270 1.00 93.44 160 LYS A O 1
ATOM 1214 N N . LYS A 1 161 ? -13.518 -1.998 -13.349 1.00 95.75 161 LYS A N 1
ATOM 1215 C CA . LYS A 1 161 ? -13.984 -3.376 -13.525 1.00 95.75 161 LYS A CA 1
ATOM 1216 C C . LYS A 1 161 ? -13.190 -4.384 -12.694 1.00 95.75 161 LYS A C 1
ATOM 1218 O O . LYS A 1 161 ?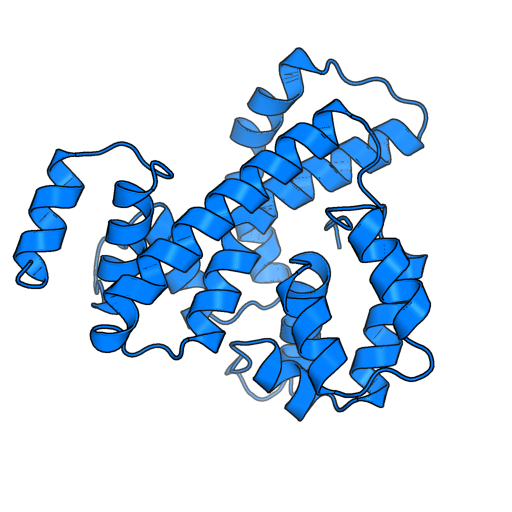 -13.796 -5.283 -12.123 1.00 95.75 161 LYS A O 1
ATOM 1223 N N . TYR A 1 162 ? -11.863 -4.256 -12.634 1.00 95.44 162 TYR A N 1
ATOM 1224 C CA . TYR A 1 162 ? -11.002 -5.323 -12.108 1.00 95.44 162 TYR A CA 1
ATOM 1225 C C . TYR A 1 162 ? -10.320 -5.002 -10.773 1.00 95.44 162 TYR A C 1
ATOM 1227 O O . TYR A 1 162 ? -9.984 -5.930 -10.037 1.00 95.44 162 TYR A O 1
ATOM 1235 N N . ALA A 1 163 ? -10.125 -3.727 -10.418 1.00 95.06 163 ALA A N 1
ATOM 1236 C CA . ALA A 1 163 ? -9.294 -3.353 -9.270 1.00 95.06 163 ALA A CA 1
ATOM 1237 C C . ALA A 1 163 ? -9.822 -3.893 -7.933 1.00 95.06 163 ALA A C 1
ATOM 1239 O O . ALA A 1 163 ? -9.039 -4.389 -7.126 1.00 95.06 163 ALA A O 1
ATOM 1240 N N . SER A 1 164 ? -11.137 -3.836 -7.698 1.00 92.50 164 SER A N 1
ATOM 1241 C CA . SER A 1 164 ? -11.721 -4.221 -6.405 1.00 92.50 164 SER A CA 1
ATOM 1242 C C . SER A 1 164 ? -11.544 -5.714 -6.104 1.00 92.50 164 SER A C 1
ATOM 1244 O O . SER A 1 164 ? -10.959 -6.085 -5.082 1.00 92.50 164 SER A O 1
ATOM 1246 N N . GLU A 1 165 ? -11.999 -6.581 -7.013 1.00 91.56 165 GLU A N 1
ATOM 1247 C CA . GLU A 1 165 ? -11.896 -8.032 -6.838 1.00 91.56 165 GLU A CA 1
ATOM 1248 C C . GLU A 1 165 ? -10.431 -8.473 -6.800 1.00 91.56 165 GLU A C 1
ATOM 1250 O O . GLU A 1 165 ? -10.014 -9.190 -5.884 1.00 91.56 165 GLU A O 1
ATOM 1255 N N . TYR A 1 166 ? -9.626 -7.981 -7.745 1.00 90.56 166 TYR A N 1
ATOM 1256 C CA . TYR A 1 166 ? -8.218 -8.338 -7.829 1.00 90.56 166 TYR A CA 1
ATOM 1257 C C . TYR A 1 166 ? -7.431 -7.861 -6.604 1.00 90.56 166 TYR A C 1
ATOM 1259 O O . TYR A 1 166 ? -6.649 -8.618 -6.027 1.00 90.56 166 TYR A O 1
ATOM 1267 N N . GLY A 1 167 ? -7.688 -6.635 -6.145 1.00 91.62 167 GLY A N 1
ATOM 1268 C CA . GLY A 1 167 ? -7.091 -6.074 -4.940 1.00 91.62 167 GLY A CA 1
ATOM 1269 C C . GLY A 1 167 ? -7.404 -6.913 -3.705 1.00 91.62 167 GLY A C 1
ATOM 1270 O O . GLY A 1 167 ? -6.506 -7.192 -2.915 1.00 91.62 167 GLY A O 1
ATOM 1271 N N . ASN A 1 168 ? -8.640 -7.391 -3.545 1.00 90.81 168 ASN A N 1
ATOM 1272 C CA . ASN A 1 168 ? -9.005 -8.257 -2.421 1.00 90.81 168 ASN A CA 1
ATOM 1273 C C . ASN A 1 168 ? -8.259 -9.598 -2.450 1.00 90.81 168 ASN A C 1
ATOM 1275 O O . ASN A 1 168 ? -7.713 -10.015 -1.425 1.00 90.81 168 ASN A O 1
ATOM 1279 N N . GLN A 1 169 ? -8.167 -10.236 -3.620 1.00 91.50 169 GLN A N 1
ATOM 1280 C CA . GLN A 1 169 ? -7.373 -11.457 -3.788 1.00 91.50 169 GLN A CA 1
ATOM 1281 C C . GLN A 1 169 ? -5.886 -11.204 -3.502 1.00 91.50 169 GLN A C 1
ATOM 1283 O O . GLN A 1 169 ? -5.225 -12.019 -2.853 1.00 91.50 169 GLN A O 1
ATOM 1288 N N . LEU A 1 170 ? -5.355 -10.060 -3.937 1.00 91.56 170 LEU A N 1
ATOM 1289 C CA . LEU A 1 170 ? -3.964 -9.691 -3.709 1.00 91.56 170 LEU A CA 1
ATOM 1290 C C . LEU A 1 170 ? -3.667 -9.470 -2.224 1.00 91.56 170 LEU A C 1
ATOM 1292 O O . LEU A 1 170 ? -2.686 -10.022 -1.736 1.00 91.56 170 LEU A O 1
ATOM 1296 N N . LYS A 1 171 ? -4.526 -8.760 -1.478 1.00 92.06 171 LYS A N 1
ATOM 1297 C CA . LYS A 1 171 ? -4.371 -8.568 -0.019 1.00 92.06 171 LYS A CA 1
ATOM 1298 C C . LYS A 1 171 ? -4.236 -9.908 0.717 1.00 92.06 171 LYS A C 1
ATOM 1300 O O . LYS A 1 171 ? -3.458 -10.006 1.661 1.00 92.06 171 LYS A O 1
ATOM 1305 N N . ILE A 1 172 ? -4.957 -10.943 0.271 1.00 89.12 172 ILE A N 1
ATOM 1306 C CA . ILE A 1 172 ? -4.863 -12.305 0.822 1.00 89.12 172 ILE A CA 1
ATOM 1307 C C . ILE A 1 172 ? -3.529 -12.963 0.441 1.00 89.12 172 ILE A C 1
ATOM 1309 O O . ILE A 1 172 ? -2.837 -13.484 1.310 1.00 89.12 172 ILE A O 1
ATOM 1313 N N . ARG A 1 173 ? -3.122 -12.910 -0.836 1.00 89.19 173 ARG A N 1
ATOM 1314 C CA . ARG A 1 173 ? -1.845 -13.494 -1.307 1.00 89.19 173 ARG A CA 1
ATOM 1315 C C . ARG A 1 173 ? -0.613 -12.844 -0.670 1.00 89.19 173 ARG A C 1
ATOM 1317 O O . ARG A 1 173 ? 0.395 -13.510 -0.432 1.00 89.19 173 ARG A O 1
ATOM 1324 N N . LEU A 1 174 ? -0.703 -11.548 -0.391 1.00 88.88 174 LEU A N 1
ATOM 1325 C CA . LEU A 1 174 ? 0.300 -10.777 0.340 1.00 88.88 174 LEU A CA 1
ATOM 1326 C C . LEU A 1 174 ? 0.299 -11.073 1.842 1.00 88.88 174 LEU A C 1
ATOM 1328 O O . LEU A 1 174 ? 1.136 -10.543 2.557 1.00 88.88 174 LEU A O 1
ATOM 1332 N N . LYS A 1 175 ? -0.619 -11.917 2.336 1.00 88.19 175 LYS A N 1
ATOM 1333 C CA . LYS A 1 175 ? -0.786 -12.176 3.770 1.00 88.19 175 LYS A CA 1
ATOM 1334 C C . LYS A 1 175 ? -0.909 -10.867 4.556 1.00 88.19 175 LYS A C 1
ATOM 1336 O O . LYS A 1 175 ? -0.353 -10.736 5.642 1.00 88.19 175 LYS A O 1
ATOM 1341 N N . LEU A 1 176 ? -1.617 -9.877 3.994 1.00 90.75 176 LEU A N 1
ATOM 1342 C CA . LEU A 1 176 ? -1.818 -8.633 4.718 1.00 90.75 176 LEU A CA 1
ATOM 1343 C C . LEU A 1 176 ? -2.637 -8.927 5.984 1.00 90.75 176 LEU A C 1
ATOM 1345 O O . LEU A 1 176 ? -3.719 -9.532 5.880 1.00 90.75 176 LEU A O 1
ATOM 1349 N N . PRO A 1 177 ? -2.155 -8.471 7.150 1.00 90.25 177 PRO A N 1
ATOM 1350 C CA . PRO A 1 177 ? -2.828 -8.643 8.425 1.00 90.25 177 PRO A CA 1
ATOM 1351 C C . PRO A 1 177 ? -4.301 -8.269 8.367 1.00 90.25 177 PRO A C 1
ATOM 1353 O O . PRO A 1 177 ? -4.690 -7.294 7.715 1.00 90.25 177 PRO A O 1
ATOM 1356 N N . PHE A 1 178 ? -5.140 -9.024 9.073 1.00 91.12 178 PHE A N 1
ATOM 1357 C CA . PHE A 1 178 ? -6.569 -8.728 9.136 1.00 91.12 178 PHE A CA 1
ATOM 1358 C C . PHE A 1 178 ? -6.873 -7.297 9.629 1.00 91.12 178 PHE A C 1
ATOM 1360 O O . PHE A 1 178 ? -7.641 -6.625 8.935 1.00 91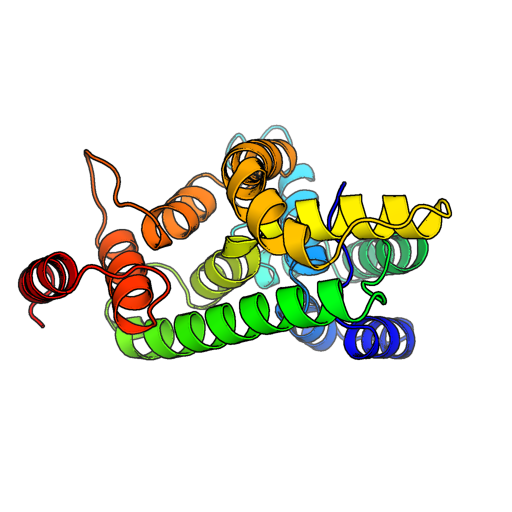.12 178 PHE A O 1
ATOM 1367 N N . PRO A 1 179 ? -6.228 -6.769 10.695 1.00 92.81 179 PRO A N 1
ATOM 1368 C CA . PRO A 1 179 ? -6.447 -5.385 11.128 1.00 92.81 179 PRO A CA 1
ATOM 1369 C C . PRO A 1 179 ? -6.173 -4.361 10.019 1.00 92.81 179 PRO A C 1
ATOM 1371 O O . PRO A 1 179 ? -6.958 -3.442 9.789 1.00 92.81 179 PRO A O 1
ATOM 1374 N N . LEU A 1 180 ? -5.099 -4.568 9.252 1.00 94.81 180 LEU A N 1
ATOM 1375 C CA . LEU A 1 180 ? -4.731 -3.693 8.142 1.00 94.81 180 LEU A CA 1
ATOM 1376 C C . LEU A 1 180 ? -5.768 -3.754 7.012 1.00 94.81 180 LEU A C 1
ATOM 1378 O O . LEU A 1 180 ? -6.187 -2.723 6.486 1.00 94.81 180 LEU A O 1
ATOM 1382 N N . ARG A 1 181 ? -6.246 -4.959 6.670 1.00 94.44 181 ARG A N 1
ATOM 1383 C CA . ARG A 1 181 ? -7.306 -5.145 5.667 1.00 94.44 181 ARG A CA 1
ATOM 1384 C C . ARG A 1 181 ? -8.627 -4.502 6.092 1.00 94.44 181 ARG A C 1
ATOM 1386 O O . ARG A 1 181 ? -9.311 -3.955 5.230 1.00 94.44 181 ARG A O 1
ATOM 1393 N N . GLN A 1 182 ? -8.969 -4.531 7.380 1.00 94.94 182 GLN A N 1
ATOM 1394 C CA . GLN A 1 182 ? -10.162 -3.864 7.905 1.00 94.94 182 GLN A CA 1
ATOM 1395 C C . GLN A 1 182 ? -10.072 -2.340 7.780 1.00 94.94 182 GLN A C 1
ATOM 1397 O O . GLN A 1 182 ? -11.022 -1.721 7.303 1.00 94.94 182 GLN A O 1
ATOM 1402 N N . LEU A 1 183 ? -8.932 -1.739 8.141 1.00 97.06 183 LEU A N 1
ATOM 1403 C CA . LEU A 1 183 ? -8.715 -0.296 7.982 1.00 97.06 183 LEU A CA 1
ATOM 1404 C C . LEU A 1 183 ? -8.772 0.129 6.510 1.00 97.06 183 LEU A C 1
ATOM 1406 O O . LEU A 1 183 ? -9.415 1.123 6.184 1.00 97.06 183 LEU A O 1
ATOM 1410 N N . ILE A 1 184 ? -8.158 -0.650 5.612 1.00 96.62 184 ILE A N 1
ATOM 1411 C CA . ILE A 1 184 ? -8.237 -0.403 4.166 1.00 96.62 184 ILE A CA 1
ATOM 1412 C C . ILE A 1 184 ? -9.687 -0.502 3.676 1.00 96.62 184 ILE A C 1
ATOM 1414 O O . ILE A 1 184 ? -10.139 0.354 2.922 1.00 96.62 184 ILE A O 1
ATOM 1418 N N . GLY A 1 185 ? -10.417 -1.547 4.076 1.00 95.75 185 GLY A N 1
ATOM 1419 C CA . GLY A 1 185 ? -11.807 -1.754 3.664 1.00 95.75 185 GLY A CA 1
ATOM 1420 C C . GLY A 1 185 ? -12.725 -0.608 4.091 1.00 95.75 185 GLY A C 1
ATOM 1421 O O . GLY A 1 185 ? -13.535 -0.147 3.288 1.00 95.75 185 GLY A O 1
ATOM 1422 N N . ALA A 1 186 ? -12.523 -0.093 5.307 1.00 97.19 186 ALA A N 1
ATOM 1423 C CA . ALA A 1 186 ? -13.310 0.991 5.887 1.00 97.19 186 ALA A CA 1
ATOM 1424 C C . ALA A 1 186 ? -13.236 2.315 5.106 1.00 97.19 186 ALA A C 1
ATOM 1426 O O . ALA A 1 186 ? -14.160 3.119 5.199 1.00 97.19 186 ALA A O 1
ATOM 1427 N N . LEU A 1 187 ? -12.198 2.534 4.288 1.00 97.06 187 LEU A N 1
ATOM 1428 C CA . LEU A 1 187 ? -12.148 3.675 3.364 1.00 97.06 187 LEU A CA 1
ATOM 1429 C C . LEU A 1 187 ? -13.301 3.636 2.346 1.00 97.06 187 LEU A C 1
ATOM 1431 O O . LEU A 1 187 ? -13.851 4.672 1.981 1.00 97.06 187 LEU A O 1
ATOM 1435 N N . PHE A 1 188 ? -13.701 2.443 1.908 1.00 94.94 188 PHE A N 1
ATOM 1436 C CA . PHE A 1 188 ? -14.687 2.255 0.842 1.00 94.94 188 PHE A CA 1
ATOM 1437 C C . PHE A 1 188 ? -16.075 1.909 1.374 1.00 94.94 188 PHE A C 1
ATOM 1439 O O . PHE A 1 188 ? -17.078 2.347 0.816 1.00 94.94 188 PHE A O 1
ATOM 1446 N N . VAL A 1 189 ? -16.142 1.105 2.435 1.00 94.75 189 VAL A N 1
ATOM 1447 C CA . VAL A 1 189 ? -17.402 0.670 3.037 1.00 94.75 189 VAL A CA 1
ATOM 1448 C C . VAL A 1 189 ? -17.172 0.220 4.477 1.00 94.75 189 VAL A C 1
ATOM 1450 O O . VAL A 1 189 ? -16.213 -0.494 4.771 1.00 94.75 189 VAL A O 1
ATOM 1453 N N . LEU A 1 190 ? -18.065 0.614 5.384 1.00 96.06 190 LEU A N 1
ATOM 1454 C CA . LEU A 1 190 ? -18.048 0.110 6.757 1.00 96.06 190 LEU A CA 1
ATOM 1455 C C . LEU A 1 190 ? -18.593 -1.327 6.820 1.00 96.06 190 LEU A C 1
ATOM 1457 O O . LEU A 1 190 ? -19.521 -1.670 6.079 1.00 96.06 190 LEU A O 1
ATOM 1461 N N . PRO A 1 191 ? -18.059 -2.188 7.706 1.00 91.88 191 PRO A N 1
ATOM 1462 C CA . PRO A 1 191 ? -18.637 -3.508 7.917 1.00 91.88 191 PRO A CA 1
ATOM 1463 C C . PRO A 1 191 ? -20.064 -3.390 8.470 1.00 91.88 191 PRO A C 1
ATOM 1465 O O . PRO A 1 191 ? -20.391 -2.466 9.208 1.00 91.88 191 PRO A O 1
ATOM 1468 N N . LYS A 1 192 ? -20.931 -4.353 8.137 1.00 87.25 192 LYS A N 1
ATOM 1469 C CA . LYS A 1 192 ? -22.341 -4.344 8.579 1.00 87.25 192 LYS A CA 1
ATOM 1470 C C . LYS A 1 192 ? -22.509 -4.538 10.091 1.00 87.25 192 LYS A C 1
ATOM 1472 O O . LYS A 1 192 ? -23.558 -4.218 10.638 1.00 87.25 192 LYS A O 1
ATOM 1477 N N . THR A 1 193 ? -21.502 -5.098 10.752 1.00 87.31 193 THR A N 1
ATOM 1478 C CA . THR A 1 193 ? -21.510 -5.452 12.175 1.00 87.31 193 THR A CA 1
ATOM 1479 C C . THR A 1 193 ? -20.145 -5.159 12.782 1.00 87.31 193 THR A C 1
ATOM 1481 O O . THR A 1 193 ? -19.142 -5.292 12.086 1.00 87.31 193 THR A O 1
ATOM 1484 N N . GLN A 1 194 ? -20.106 -4.840 14.081 1.00 85.75 194 GLN A N 1
ATOM 1485 C CA . GLN A 1 194 ? -18.864 -4.611 14.841 1.00 85.75 194 GLN A CA 1
ATOM 1486 C C . GLN A 1 194 ? -17.964 -3.535 14.210 1.00 85.75 194 GLN A C 1
ATOM 1488 O O . GLN A 1 194 ? -16.785 -3.752 13.939 1.00 85.75 194 GLN A O 1
ATOM 1493 N N . VAL A 1 195 ? -18.543 -2.362 13.945 1.00 91.69 195 VAL A N 1
ATOM 1494 C CA . VAL A 1 195 ? -17.785 -1.214 13.441 1.00 91.69 195 VAL A CA 1
ATOM 1495 C C . VAL A 1 195 ? -16.963 -0.614 14.581 1.00 91.69 195 VAL A C 1
ATOM 1497 O O . VAL A 1 195 ? -17.512 -0.225 15.612 1.00 91.69 195 VAL A O 1
ATOM 1500 N N . HIS A 1 196 ? -15.651 -0.517 14.386 1.00 93.50 196 HIS A N 1
ATOM 1501 C CA . HIS A 1 196 ? -14.737 0.095 15.353 1.00 93.50 196 HIS A CA 1
ATOM 1502 C C . HIS A 1 196 ? -14.530 1.586 15.068 1.00 93.50 196 HIS A C 1
ATOM 1504 O O . HIS A 1 196 ? -14.625 2.024 13.921 1.00 93.50 196 HIS A O 1
ATOM 1510 N N . LYS A 1 197 ? -14.177 2.364 16.100 1.00 95.44 197 LYS A N 1
ATOM 1511 C CA . LYS A 1 197 ? -13.960 3.817 15.985 1.00 95.44 197 LYS A CA 1
ATOM 1512 C C . LYS A 1 197 ? -12.958 4.178 14.882 1.00 95.44 197 LYS A C 1
ATOM 1514 O O . LYS A 1 197 ? -13.252 5.035 14.057 1.00 95.44 197 LYS A O 1
ATOM 1519 N N . ASP A 1 198 ? -11.835 3.466 14.803 1.00 97.00 198 ASP A N 1
ATOM 1520 C CA . ASP A 1 198 ? -10.830 3.704 13.761 1.00 97.00 198 ASP A CA 1
ATOM 1521 C C . ASP A 1 198 ? -11.401 3.505 12.353 1.00 97.00 198 ASP A C 1
ATOM 1523 O O . ASP A 1 198 ? -11.098 4.282 11.459 1.00 97.00 198 ASP A O 1
ATOM 1527 N N . GLN A 1 199 ? -12.287 2.525 12.147 1.00 97.75 199 GLN A N 1
ATOM 1528 C CA . GLN A 1 199 ? -12.942 2.310 10.852 1.00 97.75 199 GLN A CA 1
ATOM 1529 C C . GLN A 1 199 ? -13.894 3.462 10.505 1.00 97.75 199 GLN A C 1
ATOM 1531 O O . GLN A 1 199 ? -13.928 3.896 9.355 1.00 97.75 199 GLN A O 1
ATOM 1536 N N . ILE A 1 200 ? -14.622 3.997 11.492 1.00 97.56 200 ILE A N 1
ATOM 1537 C CA . ILE A 1 200 ? -15.467 5.188 11.308 1.00 97.56 200 ILE A CA 1
ATOM 1538 C C . ILE A 1 200 ? -14.607 6.382 10.888 1.00 97.56 200 ILE A C 1
ATOM 1540 O O . ILE A 1 200 ? -14.940 7.060 9.920 1.00 97.56 200 ILE A O 1
ATOM 1544 N N . ILE A 1 201 ? -13.469 6.598 11.552 1.00 98.00 201 ILE A N 1
ATOM 1545 C CA . ILE A 1 201 ? -12.535 7.683 11.224 1.00 98.00 201 ILE A CA 1
ATOM 1546 C C . ILE A 1 201 ? -11.948 7.504 9.815 1.00 98.00 201 ILE A C 1
ATOM 1548 O O . ILE A 1 201 ? -11.914 8.463 9.041 1.00 98.00 201 ILE A O 1
ATOM 1552 N N . MET A 1 202 ? -11.556 6.279 9.438 1.00 98.31 202 MET A N 1
ATOM 1553 C CA . MET A 1 202 ? -11.127 5.962 8.068 1.00 98.31 202 MET A CA 1
ATOM 1554 C C . MET A 1 202 ? -12.218 6.320 7.051 1.00 98.31 202 MET A C 1
ATOM 1556 O O . MET A 1 202 ? -11.933 6.965 6.039 1.00 98.31 202 MET A O 1
ATOM 1560 N N . ARG A 1 203 ? -13.477 5.968 7.334 1.00 98.25 203 ARG A N 1
ATOM 1561 C CA . ARG A 1 203 ? -14.606 6.271 6.450 1.00 98.25 203 ARG A CA 1
ATOM 1562 C C . ARG A 1 203 ? -14.889 7.769 6.348 1.00 98.25 203 ARG A C 1
ATOM 1564 O O . ARG A 1 203 ? -15.100 8.268 5.246 1.00 98.25 203 ARG A O 1
ATOM 1571 N N . ILE A 1 204 ? -14.845 8.497 7.463 1.00 98.12 204 ILE A N 1
ATOM 1572 C CA . ILE A 1 204 ? -14.987 9.960 7.486 1.00 98.12 204 ILE A CA 1
ATOM 1573 C C . ILE A 1 204 ? -13.907 10.603 6.616 1.00 98.12 204 ILE A C 1
ATOM 1575 O O . ILE A 1 204 ? -14.236 11.406 5.747 1.00 98.12 204 ILE A O 1
ATOM 1579 N N . ALA A 1 205 ? -12.640 10.211 6.774 1.00 98.06 205 ALA A N 1
ATOM 1580 C CA . ALA A 1 205 ? -11.546 10.741 5.963 1.00 98.06 205 ALA A CA 1
ATOM 1581 C C . ALA A 1 205 ? -11.743 10.469 4.459 1.00 98.06 205 ALA A C 1
ATOM 1583 O O . ALA A 1 205 ? -11.456 11.334 3.630 1.00 98.06 205 ALA A O 1
ATOM 1584 N N . ALA A 1 206 ? -12.265 9.296 4.091 1.00 98.31 206 ALA A N 1
ATOM 1585 C CA . ALA A 1 206 ? -12.596 8.977 2.705 1.00 98.31 206 ALA A CA 1
ATOM 1586 C C . ALA A 1 206 ? -13.697 9.880 2.126 1.00 98.31 206 ALA A C 1
ATOM 1588 O O . ALA A 1 206 ? -13.565 10.359 0.999 1.00 98.31 206 ALA A O 1
ATOM 1589 N N . LEU A 1 207 ? -14.747 10.155 2.901 1.00 97.94 207 LEU A N 1
ATOM 1590 C CA . LEU A 1 207 ? -15.842 11.043 2.499 1.00 97.94 207 LEU A CA 1
ATOM 1591 C C . LEU A 1 207 ? -15.391 12.514 2.425 1.00 97.94 207 LEU A C 1
ATOM 1593 O O . LEU A 1 207 ? -15.716 13.211 1.470 1.00 97.94 207 LEU A O 1
ATOM 1597 N N . GLU A 1 208 ? -14.582 12.982 3.381 1.00 97.25 208 GLU A N 1
ATOM 1598 C CA . GLU A 1 208 ? -14.028 14.349 3.391 1.00 97.25 208 GLU A CA 1
ATOM 1599 C C . GLU A 1 208 ? -13.110 14.645 2.200 1.00 97.25 208 GLU A C 1
ATOM 1601 O O . GLU A 1 208 ? -12.949 15.799 1.807 1.00 97.25 208 GLU A O 1
ATOM 1606 N N . THR A 1 209 ? -12.462 13.615 1.658 1.00 97.25 209 THR A N 1
ATOM 1607 C CA . THR A 1 209 ? -11.468 13.746 0.582 1.00 97.25 209 THR A CA 1
ATOM 1608 C C . THR A 1 209 ? -12.026 13.400 -0.792 1.00 97.25 209 THR A C 1
ATOM 1610 O O . THR A 1 209 ? -11.269 13.383 -1.760 1.00 97.25 209 THR A O 1
ATOM 1613 N N . GLY A 1 210 ? -13.325 13.100 -0.892 1.00 95.50 210 GLY A N 1
ATOM 1614 C CA . GLY A 1 210 ? -13.970 12.742 -2.154 1.00 95.50 210 GLY A CA 1
ATOM 1615 C C . GLY A 1 210 ? -13.582 11.365 -2.702 1.00 95.50 210 GLY A C 1
ATOM 1616 O O . GLY A 1 210 ? -13.908 11.070 -3.848 1.00 95.50 210 GLY A O 1
ATOM 1617 N N . LEU A 1 211 ? -12.929 10.497 -1.911 1.00 94.25 211 LEU A N 1
ATOM 1618 C CA . LEU A 1 211 ? -12.722 9.091 -2.301 1.00 94.25 211 LEU A CA 1
ATOM 1619 C C . LEU A 1 211 ? -14.073 8.378 -2.475 1.00 94.25 211 LEU A C 1
ATOM 1621 O O . LEU A 1 211 ? -14.223 7.464 -3.282 1.00 94.25 211 LEU A O 1
ATOM 1625 N N . SER A 1 212 ? -15.060 8.779 -1.679 1.00 90.88 212 SER A N 1
ATOM 1626 C CA . SER A 1 212 ? -16.454 8.370 -1.800 1.00 90.88 212 SER A CA 1
ATOM 1627 C C . SER A 1 212 ? -17.340 9.599 -1.665 1.00 90.88 212 SER A C 1
ATOM 1629 O O . SER A 1 212 ? -17.086 10.441 -0.809 1.00 90.88 212 SER A O 1
ATOM 1631 N N . ASP A 1 213 ? -18.384 9.684 -2.483 1.00 91.38 213 ASP A N 1
ATOM 1632 C CA . ASP A 1 213 ? -19.326 10.800 -2.453 1.00 91.38 213 ASP A CA 1
ATOM 1633 C C . ASP A 1 213 ? -20.634 10.372 -1.778 1.00 91.38 213 ASP A C 1
ATOM 1635 O O . ASP A 1 213 ? -21.472 9.691 -2.372 1.00 91.38 213 ASP A O 1
ATOM 1639 N N . ASN A 1 214 ? -20.764 10.700 -0.491 1.00 95.31 214 ASN A N 1
ATOM 1640 C CA . ASN A 1 214 ? -21.988 10.488 0.282 1.00 95.31 214 ASN A CA 1
ATOM 1641 C C . ASN A 1 214 ? -22.088 11.506 1.438 1.00 95.31 214 ASN A C 1
ATOM 1643 O O . ASN A 1 214 ? -21.735 11.197 2.582 1.00 95.31 214 ASN A O 1
ATOM 1647 N N . PRO A 1 215 ? -22.574 12.732 1.169 1.00 93.94 215 PRO A N 1
ATOM 1648 C CA . PRO A 1 215 ? -22.632 13.796 2.173 1.00 93.94 215 PRO A CA 1
ATOM 1649 C C . PRO A 1 215 ? -23.504 13.448 3.388 1.00 93.94 215 PRO A C 1
ATOM 1651 O O . PRO A 1 215 ? -23.179 13.825 4.514 1.00 93.94 215 PRO A O 1
ATOM 1654 N N . SER A 1 216 ? -24.594 12.698 3.187 1.00 95.88 216 SER A N 1
ATOM 1655 C CA . SER A 1 216 ? -25.464 12.251 4.282 1.00 95.88 216 SER A CA 1
ATOM 1656 C C . SER A 1 216 ? -24.762 11.292 5.240 1.00 95.88 216 SER A C 1
ATOM 1658 O O . SER A 1 216 ? -24.902 11.432 6.456 1.00 95.88 216 SER A O 1
ATOM 1660 N N . GLU A 1 217 ? -23.974 10.354 4.709 1.00 96.69 217 GLU A N 1
ATOM 1661 C CA . GLU A 1 217 ? -23.183 9.425 5.520 1.00 96.69 217 GLU A CA 1
ATOM 1662 C C . GLU A 1 217 ? -22.130 10.183 6.334 1.00 96.69 217 GLU A C 1
ATOM 1664 O O . GLU A 1 217 ? -21.981 9.929 7.526 1.00 96.69 217 GLU A O 1
ATOM 1669 N N . LEU A 1 218 ? -21.468 11.181 5.739 1.00 97.06 218 LEU A N 1
ATOM 1670 C CA . LEU A 1 218 ? -20.464 11.989 6.437 1.00 97.06 218 LEU A CA 1
ATOM 1671 C C . LEU A 1 218 ? -21.049 12.695 7.667 1.00 97.06 218 LEU A C 1
ATOM 1673 O O . LEU A 1 218 ? -20.472 12.626 8.752 1.00 97.06 218 LEU A O 1
ATOM 1677 N N . VAL A 1 219 ? -22.207 13.345 7.513 1.00 96.19 219 VAL A N 1
ATOM 1678 C CA . VAL A 1 219 ? -22.895 14.023 8.625 1.00 96.19 219 VAL A CA 1
ATOM 1679 C C . VAL A 1 219 ? -23.292 13.025 9.713 1.00 96.19 219 VAL A C 1
ATOM 1681 O O . VAL A 1 219 ? -23.138 13.314 10.899 1.00 96.19 219 VAL A O 1
ATOM 1684 N N . GLN A 1 220 ? -23.789 11.847 9.332 1.00 96.31 220 GLN A N 1
ATOM 1685 C CA . GLN A 1 220 ? -24.165 10.806 10.286 1.00 96.31 220 GLN A CA 1
ATOM 1686 C C . GLN A 1 220 ? -22.955 10.296 11.079 1.00 96.31 220 GLN A C 1
ATOM 1688 O O . GLN A 1 220 ? -23.035 10.189 12.302 1.00 96.31 220 GLN A O 1
ATOM 1693 N N . LEU A 1 221 ? -21.843 9.996 10.405 1.00 96.31 221 LEU A N 1
ATOM 1694 C CA . LEU A 1 221 ? -20.646 9.450 11.044 1.00 96.31 221 LEU A CA 1
ATOM 1695 C C . LEU A 1 221 ? -19.958 10.477 11.953 1.00 96.31 221 LEU A C 1
ATOM 1697 O O . LEU A 1 221 ? -19.544 10.112 13.049 1.00 96.31 221 LEU A O 1
ATOM 1701 N N . LYS A 1 222 ? -19.901 11.759 11.563 1.00 94.69 222 LYS A N 1
ATOM 1702 C CA . LYS A 1 222 ? -19.364 12.830 12.426 1.00 94.69 222 LYS A CA 1
ATOM 1703 C C . LYS A 1 222 ? -20.124 12.947 13.745 1.00 94.69 222 LYS A C 1
ATOM 1705 O O . LYS A 1 222 ? -19.515 12.883 14.811 1.00 94.69 222 LYS A O 1
ATOM 1710 N N . ARG A 1 223 ? -21.461 12.927 13.686 1.00 93.75 223 ARG A N 1
ATOM 1711 C CA . ARG A 1 223 ? -22.308 12.916 14.891 1.00 93.75 223 ARG A CA 1
ATOM 1712 C C . ARG A 1 223 ? -22.022 11.725 15.807 1.00 93.75 223 ARG A C 1
ATOM 1714 O O . ARG A 1 223 ? -22.074 11.879 17.022 1.00 93.75 223 ARG A O 1
ATOM 1721 N N . GLN A 1 224 ? -21.717 10.549 15.251 1.00 91.00 224 GLN A N 1
ATOM 1722 C CA . GLN A 1 224 ? -21.405 9.351 16.044 1.00 91.00 224 GLN A CA 1
ATOM 1723 C C . GLN A 1 224 ? -20.096 9.473 16.833 1.00 91.00 224 GLN A C 1
ATOM 1725 O O . GLN A 1 224 ? -19.978 8.857 17.890 1.00 91.00 224 GLN A O 1
ATOM 1730 N N . ILE A 1 225 ? -19.131 10.256 16.344 1.00 89.88 225 ILE A N 1
ATOM 1731 C CA . ILE A 1 225 ? -17.844 10.482 17.018 1.00 89.88 225 ILE A CA 1
ATOM 1732 C C . ILE A 1 225 ? -17.784 11.811 17.788 1.00 89.88 225 ILE A C 1
ATOM 1734 O O . ILE A 1 225 ? -16.747 12.127 18.361 1.00 89.88 225 ILE A O 1
ATOM 1738 N N . GLY A 1 226 ? -18.895 12.554 17.854 1.00 84.94 226 GLY A N 1
ATOM 1739 C CA . GLY A 1 226 ? -18.993 13.818 18.591 1.00 84.94 226 GLY A CA 1
ATOM 1740 C C . GLY A 1 226 ? -18.440 15.040 17.849 1.00 84.94 226 GLY A C 1
ATOM 1741 O O . GLY A 1 226 ? -18.069 16.011 18.507 1.00 84.94 226 GLY A O 1
ATOM 1742 N N . GLN A 1 227 ? -18.385 14.987 16.513 1.00 74.69 227 GLN A N 1
ATOM 1743 C CA . GLN A 1 227 ? -17.980 16.080 15.616 1.00 74.69 227 GLN A CA 1
ATOM 1744 C C . GLN A 1 227 ? -19.165 16.707 14.870 1.00 74.69 227 GLN A C 1
ATOM 1746 O O . GLN A 1 227 ? -20.177 16.003 14.626 1.00 74.69 227 GLN A O 1
#

pLDDT: mean 92.07, std 7.53, range [54.19, 98.31]

Foldseek 3Di:
DQFAFLDPVLLVVCVVQLVPDDLVNLLVSCLLGLVLFLQLLLVLLPPDPPPPFSPSLANNSSCVSCDSVSSSVSSVVCSVPHHHQDPPLLSVVSVVLVVLLVLLLVLVVVCVVVDPDDNRNLSSLSSLLQRLLSSLSSVVSVCVVVVDDDDSVCSVVSSVPGSPVSSVVVCVVSVNGPVSVQLSVLLPPADPDDGDRSSLSSVLSSCVSPVDPDVPSNVVSCVVSPD